Protein AF-A0A7C9RPQ9-F1 (afdb_monomer_lite)

Structure (mmCIF, N/CA/C/O backbone):
data_AF-A0A7C9RPQ9-F1
#
_entry.id   AF-A0A7C9RPQ9-F1
#
loop_
_atom_site.group_PDB
_atom_site.id
_atom_site.type_symbol
_atom_site.label_atom_id
_atom_site.label_alt_id
_atom_site.label_comp_id
_atom_site.label_asym_id
_atom_site.label_entity_id
_atom_site.label_seq_id
_atom_site.pdbx_PDB_ins_code
_atom_site.Cartn_x
_atom_site.Cartn_y
_atom_site.Cartn_z
_atom_site.occupancy
_atom_site.B_iso_or_equiv
_atom_site.auth_seq_id
_atom_site.auth_comp_id
_atom_site.auth_asym_id
_atom_site.auth_atom_id
_atom_site.pdbx_PDB_model_num
ATOM 1 N N . MET A 1 1 ? 5.789 -1.719 1.324 1.00 49.97 1 MET A N 1
ATOM 2 C CA . MET A 1 1 ? 5.779 -2.632 0.152 1.00 49.97 1 MET A CA 1
ATOM 3 C C . MET A 1 1 ? 6.421 -3.974 0.525 1.00 49.97 1 MET A C 1
ATOM 5 O O . MET A 1 1 ? 7.058 -4.599 -0.305 1.00 49.97 1 MET A O 1
ATOM 9 N N . GLU A 1 2 ? 6.284 -4.407 1.783 1.00 42.47 2 GLU A N 1
ATOM 10 C CA . GLU A 1 2 ? 7.001 -5.572 2.336 1.00 42.47 2 GLU A CA 1
ATOM 11 C C . GLU A 1 2 ? 6.144 -6.856 2.279 1.00 42.47 2 GLU A C 1
ATOM 13 O O . GLU A 1 2 ? 6.636 -7.937 2.561 1.00 42.47 2 GLU A O 1
ATOM 18 N N . ASN A 1 3 ? 4.876 -6.738 1.850 1.00 53.84 3 ASN A N 1
ATOM 19 C CA . ASN A 1 3 ? 3.878 -7.817 1.824 1.00 53.84 3 ASN A CA 1
ATOM 20 C C . ASN A 1 3 ? 3.285 -8.097 0.428 1.00 53.84 3 ASN A C 1
ATOM 22 O O . ASN A 1 3 ? 2.287 -8.807 0.319 1.00 53.84 3 ASN A O 1
ATOM 26 N N . LEU A 1 4 ? 3.845 -7.526 -0.646 1.00 64.25 4 LEU A N 1
ATOM 27 C CA . LEU A 1 4 ? 3.412 -7.895 -1.998 1.00 64.25 4 LEU A CA 1
ATOM 28 C C . LEU A 1 4 ? 4.007 -9.260 -2.367 1.00 64.25 4 LEU A C 1
ATOM 30 O O . LEU A 1 4 ? 5.181 -9.480 -2.077 1.00 64.25 4 LEU A O 1
ATOM 34 N N . PRO A 1 5 ? 3.259 -10.155 -3.040 1.00 70.12 5 PRO A N 1
ATOM 35 C CA . PRO A 1 5 ? 3.753 -11.465 -3.468 1.00 70.12 5 PRO A CA 1
ATOM 36 C C . PRO A 1 5 ? 4.656 -11.330 -4.709 1.00 70.12 5 PRO A C 1
ATOM 38 O O . PRO A 1 5 ? 4.368 -11.868 -5.778 1.00 70.12 5 PRO A O 1
ATOM 41 N N . LEU A 1 6 ? 5.723 -10.542 -4.584 1.00 79.31 6 LEU A N 1
ATOM 42 C CA . LEU A 1 6 ? 6.679 -10.203 -5.635 1.00 79.31 6 LEU A CA 1
ATOM 43 C C . LEU A 1 6 ? 8.102 -10.570 -5.189 1.00 79.31 6 LEU A C 1
ATOM 45 O O . LEU A 1 6 ? 8.999 -9.734 -5.177 1.00 79.31 6 LEU A O 1
ATOM 49 N N . ASP A 1 7 ? 8.316 -11.846 -4.865 1.00 85.56 7 ASP A N 1
ATOM 50 C CA . ASP A 1 7 ? 9.631 -12.380 -4.463 1.00 85.56 7 ASP A CA 1
ATOM 51 C C . ASP A 1 7 ? 10.669 -12.337 -5.608 1.00 85.56 7 ASP A C 1
ATOM 53 O O . ASP A 1 7 ? 11.877 -12.455 -5.393 1.00 85.56 7 ASP A O 1
ATOM 57 N N . CYS A 1 8 ? 10.201 -12.138 -6.845 1.00 85.81 8 CYS A N 1
ATOM 58 C CA . CYS A 1 8 ? 11.024 -12.031 -8.046 1.00 85.81 8 CYS A CA 1
ATOM 59 C C . CYS A 1 8 ? 11.688 -10.657 -8.234 1.00 85.81 8 CYS A C 1
ATOM 61 O O . CYS A 1 8 ? 12.448 -10.497 -9.192 1.00 85.81 8 CYS A O 1
ATOM 63 N N . ILE A 1 9 ? 11.438 -9.674 -7.358 1.00 89.94 9 ILE A N 1
ATOM 64 C CA . ILE A 1 9 ? 12.054 -8.342 -7.443 1.00 89.94 9 ILE A CA 1
ATOM 65 C C . ILE A 1 9 ? 12.609 -7.852 -6.107 1.00 89.94 9 ILE A C 1
ATOM 67 O O . ILE A 1 9 ? 12.152 -8.229 -5.033 1.00 89.94 9 ILE A O 1
ATOM 71 N N . SER A 1 10 ? 13.574 -6.940 -6.176 1.00 88.00 10 SER A N 1
ATOM 72 C CA . SER A 1 10 ? 14.037 -6.174 -5.018 1.00 88.00 10 SER A CA 1
ATOM 73 C C . SER A 1 10 ? 14.422 -4.753 -5.420 1.00 88.00 10 SER A C 1
ATOM 75 O O . SER A 1 10 ? 14.764 -4.488 -6.571 1.00 88.00 10 SER A O 1
ATOM 77 N N . THR A 1 11 ? 14.345 -3.809 -4.484 1.00 84.94 11 THR A N 1
ATOM 78 C CA . THR A 1 11 ? 14.701 -2.403 -4.726 1.00 84.94 11 THR A CA 1
ATOM 79 C C . THR A 1 11 ? 16.072 -2.081 -4.153 1.00 84.94 11 THR A C 1
ATOM 81 O O . THR A 1 11 ? 16.394 -2.504 -3.042 1.00 84.94 11 THR A O 1
ATOM 84 N N . GLY A 1 12 ? 16.859 -1.284 -4.874 1.00 77.88 12 GLY A N 1
ATOM 85 C CA . GLY A 1 12 ? 18.142 -0.803 -4.374 1.00 77.88 12 GLY A CA 1
ATOM 86 C C . GLY A 1 12 ? 18.007 0.164 -3.196 1.00 77.88 12 GLY A C 1
ATOM 87 O O . GLY A 1 12 ? 17.010 0.871 -3.041 1.00 77.88 12 GLY A O 1
ATOM 88 N N . TYR A 1 13 ? 19.049 0.216 -2.364 1.00 72.12 13 TYR A N 1
ATOM 89 C CA . TYR A 1 13 ? 19.138 1.107 -1.206 1.00 72.12 13 TYR A CA 1
ATOM 90 C C . TYR A 1 13 ? 20.303 2.093 -1.361 1.00 72.12 13 TYR A C 1
ATOM 92 O O . TYR A 1 13 ? 21.299 1.820 -2.029 1.00 72.12 13 TYR A O 1
ATOM 100 N N . ASN A 1 14 ? 20.226 3.238 -0.676 1.00 79.50 14 ASN A N 1
ATOM 101 C CA . ASN A 1 14 ? 21.273 4.266 -0.662 1.00 79.50 14 ASN A CA 1
ATOM 102 C C . ASN A 1 14 ? 21.668 4.752 -2.070 1.00 79.50 14 ASN A C 1
ATOM 104 O O . ASN A 1 14 ? 20.918 5.503 -2.688 1.00 79.50 14 ASN A O 1
ATOM 108 N N . ARG A 1 15 ? 22.855 4.364 -2.559 1.00 75.25 15 ARG A N 1
ATOM 109 C CA . ARG A 1 15 ? 23.385 4.788 -3.866 1.00 75.25 15 ARG A CA 1
ATOM 110 C C . ARG A 1 15 ? 22.622 4.181 -5.040 1.00 75.25 15 ARG A C 1
ATOM 112 O O . ARG A 1 15 ? 22.650 4.768 -6.114 1.00 75.25 15 ARG A O 1
ATOM 119 N N . ASP A 1 16 ? 21.908 3.089 -4.789 1.00 73.94 16 ASP A N 1
ATOM 120 C CA . ASP A 1 16 ? 21.140 2.349 -5.788 1.00 73.94 16 ASP A CA 1
ATOM 121 C C . ASP A 1 16 ? 19.634 2.639 -5.666 1.00 73.94 16 ASP A C 1
ATOM 123 O O . ASP A 1 16 ? 18.797 1.918 -6.203 1.00 73.94 16 ASP A O 1
ATOM 127 N N . ASN A 1 17 ? 19.256 3.689 -4.926 1.00 75.19 17 ASN A N 1
ATOM 128 C CA . ASN A 1 17 ? 17.856 4.066 -4.769 1.00 75.19 17 ASN A CA 1
ATOM 129 C C . ASN A 1 17 ? 17.237 4.436 -6.131 1.00 75.19 17 ASN A C 1
ATOM 131 O O . ASN A 1 17 ? 17.821 5.190 -6.909 1.00 75.19 17 ASN A O 1
ATOM 135 N N . GLY A 1 18 ? 16.043 3.910 -6.402 1.00 71.44 18 GLY A N 1
ATOM 136 C CA . GLY A 1 18 ? 15.343 4.065 -7.679 1.00 71.44 18 GLY A CA 1
ATOM 137 C C . GLY A 1 18 ? 15.684 3.000 -8.727 1.00 71.44 18 GLY A C 1
ATOM 138 O O . GLY A 1 18 ? 15.047 2.977 -9.781 1.00 71.44 18 GLY A O 1
ATOM 139 N N . ILE A 1 19 ? 16.630 2.105 -8.436 1.00 85.88 19 ILE A N 1
ATOM 140 C CA . ILE A 1 19 ? 16.937 0.933 -9.261 1.00 85.88 19 ILE A CA 1
ATOM 141 C C . ILE A 1 19 ? 16.094 -0.249 -8.783 1.00 85.88 19 ILE A C 1
ATOM 143 O O . ILE A 1 19 ? 15.936 -0.472 -7.576 1.00 85.88 19 ILE A O 1
ATOM 147 N N . LEU A 1 20 ? 15.563 -1.006 -9.740 1.00 89.94 20 LEU A N 1
ATOM 148 C CA . LEU A 1 20 ? 14.871 -2.261 -9.489 1.00 89.94 20 LEU A CA 1
ATOM 149 C C . LEU A 1 20 ? 15.727 -3.420 -10.000 1.00 89.94 20 LEU A C 1
ATOM 151 O O . LEU A 1 20 ? 16.259 -3.377 -11.109 1.00 89.94 20 LEU A O 1
ATOM 155 N N . PHE A 1 21 ? 15.840 -4.449 -9.173 1.00 93.31 21 PHE A N 1
ATOM 156 C CA . PHE A 1 21 ? 16.465 -5.718 -9.501 1.00 93.31 21 PHE A CA 1
ATOM 157 C C . PHE A 1 21 ? 15.367 -6.738 -9.779 1.00 93.31 21 PHE A C 1
ATOM 159 O O . PHE A 1 21 ? 14.474 -6.909 -8.947 1.00 93.31 21 PHE A O 1
ATOM 166 N N . ILE A 1 22 ? 15.423 -7.397 -10.933 1.00 93.69 22 ILE A N 1
ATOM 167 C CA . ILE A 1 22 ? 14.461 -8.418 -11.351 1.00 93.69 22 ILE A CA 1
ATOM 168 C C . ILE A 1 22 ? 15.203 -9.750 -11.456 1.00 93.69 22 ILE A C 1
ATOM 170 O O . ILE A 1 22 ? 16.027 -9.940 -12.349 1.00 93.69 22 ILE A O 1
ATOM 174 N N . ASN A 1 23 ? 14.902 -10.665 -10.538 1.00 93.44 23 ASN A N 1
ATOM 175 C CA . ASN A 1 23 ? 15.513 -11.993 -10.462 1.00 93.44 23 ASN A CA 1
ATOM 176 C C . ASN A 1 23 ? 14.850 -12.985 -11.432 1.00 93.44 23 ASN A C 1
ATOM 178 O O . ASN A 1 23 ? 15.488 -13.932 -11.881 1.00 93.44 23 ASN A O 1
ATOM 182 N N . ASP A 1 24 ? 13.568 -12.776 -11.751 1.00 92.50 24 ASP A N 1
ATOM 183 C CA . ASP A 1 24 ? 12.821 -13.585 -12.718 1.00 92.50 24 ASP A CA 1
ATOM 184 C C . ASP A 1 24 ? 11.877 -12.699 -13.547 1.00 92.50 24 ASP A C 1
ATOM 186 O O . ASP A 1 24 ? 10.788 -12.307 -13.115 1.00 92.50 24 ASP A O 1
ATOM 190 N N . VAL A 1 25 ? 12.315 -12.367 -14.766 1.00 91.94 25 VAL A N 1
ATOM 191 C CA . VAL A 1 25 ? 11.549 -11.543 -15.717 1.00 91.94 25 VAL A CA 1
ATOM 192 C C . VAL A 1 25 ? 10.271 -12.257 -16.161 1.00 91.94 25 VAL A C 1
ATOM 194 O O . VAL A 1 25 ? 9.232 -11.617 -16.318 1.00 91.94 25 VAL A O 1
ATOM 197 N N . ALA A 1 26 ? 10.319 -13.578 -16.353 1.00 91.62 26 ALA A N 1
ATOM 198 C CA . ALA A 1 26 ? 9.172 -14.342 -16.833 1.00 91.62 26 ALA A CA 1
ATOM 199 C C . ALA A 1 26 ? 8.073 -14.411 -15.767 1.00 91.62 26 ALA A C 1
ATOM 201 O O . ALA A 1 26 ? 6.888 -14.249 -16.081 1.00 91.62 26 ALA A O 1
ATOM 202 N N . GLU A 1 27 ? 8.456 -14.611 -14.507 1.00 91.69 27 GLU A N 1
ATOM 203 C CA . GLU A 1 27 ? 7.533 -14.556 -13.383 1.00 91.69 27 GLU A CA 1
ATOM 204 C C . GLU A 1 27 ? 6.936 -13.160 -13.215 1.00 91.69 27 GLU A C 1
ATOM 206 O O . GLU A 1 27 ? 5.708 -13.042 -13.154 1.00 91.69 27 GLU A O 1
ATOM 211 N N . LEU A 1 28 ? 7.763 -12.109 -13.209 1.00 90.31 28 LEU A N 1
ATOM 212 C CA . LEU A 1 28 ? 7.285 -10.735 -13.052 1.00 90.31 28 LEU A CA 1
ATOM 213 C C . LEU A 1 28 ? 6.286 -10.358 -14.155 1.00 90.31 28 LEU A C 1
ATOM 215 O O . LEU A 1 28 ? 5.204 -9.841 -13.866 1.00 90.31 28 LEU A O 1
ATOM 219 N N . SER A 1 29 ? 6.602 -10.684 -15.410 1.00 88.75 29 SER A N 1
ATOM 220 C CA . SER A 1 29 ? 5.700 -10.506 -16.551 1.00 88.75 29 SER A CA 1
ATOM 221 C C . SER A 1 29 ? 4.389 -11.261 -16.387 1.00 88.75 29 SER A C 1
ATOM 223 O O . SER A 1 29 ? 3.324 -10.702 -16.646 1.00 88.75 29 SER A O 1
ATOM 225 N N . ARG A 1 30 ? 4.433 -12.517 -15.930 1.00 89.94 30 ARG A N 1
ATOM 226 C CA . ARG A 1 30 ? 3.232 -13.332 -15.703 1.00 89.94 30 ARG A CA 1
ATOM 227 C C . ARG A 1 30 ? 2.350 -12.746 -14.602 1.00 89.94 30 ARG A C 1
ATOM 229 O O . ARG A 1 30 ? 1.132 -12.731 -14.755 1.00 89.94 30 ARG A O 1
ATOM 236 N N . VAL A 1 31 ? 2.952 -12.308 -13.498 1.00 89.25 31 VAL A N 1
ATOM 237 C CA . VAL A 1 31 ? 2.237 -11.786 -12.325 1.00 89.25 31 VAL A CA 1
ATOM 238 C C . VAL A 1 31 ? 1.624 -10.417 -12.619 1.00 89.25 31 VAL A C 1
ATOM 240 O O . VAL A 1 31 ? 0.459 -10.190 -12.304 1.00 89.25 31 VAL A O 1
ATOM 243 N N . LEU A 1 32 ? 2.375 -9.520 -13.261 1.00 87.25 32 LEU A N 1
ATOM 244 C CA . LEU A 1 32 ? 1.924 -8.153 -13.544 1.00 87.25 32 LEU A CA 1
ATOM 245 C C . LEU A 1 32 ? 1.203 -8.006 -14.892 1.00 87.25 32 LEU A C 1
ATOM 247 O O . LEU A 1 32 ? 0.609 -6.960 -15.169 1.00 87.25 32 LEU A O 1
ATOM 251 N N . GLY A 1 33 ? 1.232 -9.037 -15.738 1.00 85.69 33 GLY A N 1
ATOM 252 C CA . GLY A 1 33 ? 0.697 -8.988 -17.098 1.00 85.69 33 GLY A CA 1
ATOM 253 C C . GLY A 1 33 ? 1.420 -7.965 -17.978 1.00 85.69 33 GLY A C 1
ATOM 254 O O . GLY A 1 33 ? 0.759 -7.271 -18.747 1.00 85.69 33 GLY A O 1
ATOM 255 N N . LEU A 1 34 ? 2.738 -7.833 -17.804 1.00 84.62 34 LEU A N 1
ATOM 256 C CA . LEU A 1 34 ? 3.616 -6.954 -18.587 1.00 84.62 34 LEU A CA 1
ATOM 257 C C . LEU A 1 34 ? 4.363 -7.757 -19.650 1.00 84.62 34 LEU A C 1
ATOM 259 O O . LEU A 1 34 ? 4.686 -8.929 -19.428 1.00 84.62 34 LEU A O 1
ATOM 263 N N . ASP A 1 35 ? 4.688 -7.131 -20.778 1.00 82.69 35 ASP A N 1
ATOM 264 C CA . ASP A 1 35 ? 5.525 -7.776 -21.789 1.00 82.69 35 ASP A CA 1
ATOM 265 C C . ASP A 1 35 ? 6.971 -7.907 -21.251 1.00 82.69 35 ASP A C 1
ATOM 267 O O . ASP A 1 35 ? 7.538 -6.917 -20.783 1.00 82.69 35 ASP A O 1
ATOM 271 N N . PRO A 1 36 ? 7.607 -9.095 -21.301 1.00 87.00 36 PRO A N 1
ATOM 272 C CA . PRO A 1 36 ? 9.006 -9.268 -20.886 1.00 87.00 36 PRO A CA 1
ATOM 273 C C . PRO A 1 36 ? 9.986 -8.293 -21.554 1.00 87.00 36 PRO A C 1
ATOM 275 O O . PRO A 1 36 ? 11.017 -7.931 -20.980 1.00 87.00 36 PRO A O 1
ATOM 278 N N . THR A 1 37 ? 9.674 -7.846 -22.771 1.00 85.62 37 THR A N 1
ATOM 279 C CA . THR A 1 37 ? 10.482 -6.859 -23.490 1.00 85.62 37 THR A CA 1
ATOM 280 C C . THR A 1 37 ? 10.332 -5.453 -22.911 1.00 85.62 37 THR A C 1
ATOM 282 O O . THR A 1 37 ? 11.307 -4.708 -22.897 1.00 85.62 37 THR A O 1
ATOM 285 N N . GLU A 1 38 ? 9.182 -5.084 -22.339 1.00 77.62 38 GLU A N 1
ATOM 286 C CA . GLU A 1 38 ? 9.004 -3.797 -21.643 1.00 77.62 38 GLU A CA 1
ATOM 287 C C . GLU A 1 38 ? 9.876 -3.704 -20.383 1.00 77.62 38 GLU A C 1
ATOM 289 O O . GLU A 1 38 ? 10.284 -2.615 -19.986 1.00 77.62 38 GLU A O 1
ATOM 294 N N . LEU A 1 39 ? 10.208 -4.849 -19.782 1.00 85.50 39 LEU A N 1
ATOM 295 C CA . LEU A 1 39 ? 11.062 -4.924 -18.598 1.00 85.50 39 LEU A CA 1
ATOM 296 C C . LEU A 1 39 ? 12.555 -4.807 -18.934 1.00 85.50 39 LEU A C 1
ATOM 298 O O . LEU A 1 39 ? 13.331 -4.366 -18.093 1.00 85.50 39 LEU A O 1
ATOM 302 N N . THR A 1 40 ? 12.965 -5.183 -20.150 1.00 89.75 40 THR A N 1
ATOM 303 C CA . THR A 1 40 ? 14.388 -5.359 -20.510 1.00 89.75 40 THR A CA 1
ATOM 304 C C . THR A 1 40 ? 14.866 -4.513 -21.695 1.00 89.75 40 THR A C 1
ATOM 306 O O . THR A 1 40 ? 16.063 -4.457 -21.959 1.00 89.75 40 THR A O 1
ATOM 309 N N . SER A 1 41 ? 13.971 -3.830 -22.417 1.00 82.75 41 SER A N 1
ATOM 310 C CA . SER A 1 41 ? 14.316 -3.082 -23.641 1.00 82.75 41 SER A CA 1
ATOM 311 C C . SER A 1 41 ? 14.928 -1.701 -23.410 1.00 82.75 41 SER A C 1
ATOM 313 O O . SER A 1 41 ? 15.372 -1.072 -24.375 1.00 82.75 41 SER A O 1
ATOM 315 N N . ASP A 1 42 ? 14.962 -1.211 -22.168 1.00 84.44 42 ASP A N 1
ATOM 316 C CA . ASP A 1 42 ? 15.600 0.070 -21.884 1.00 84.44 42 ASP A CA 1
ATOM 317 C C . ASP A 1 42 ? 17.113 -0.020 -22.175 1.00 84.44 42 ASP A C 1
ATOM 319 O O . ASP A 1 42 ? 17.772 -0.936 -21.686 1.00 84.44 42 ASP A O 1
ATOM 323 N N . PRO A 1 43 ? 17.708 0.924 -22.930 1.00 86.12 43 PRO A N 1
ATOM 324 C CA . PRO A 1 43 ? 19.139 0.902 -23.249 1.00 86.12 43 PRO A CA 1
ATOM 325 C C . PRO A 1 43 ? 20.077 0.941 -22.036 1.00 86.12 43 PRO A C 1
ATOM 327 O O . PRO A 1 43 ? 21.268 0.663 -22.173 1.00 86.12 43 PRO A O 1
ATOM 330 N N . THR A 1 44 ? 19.569 1.366 -20.880 1.00 87.25 44 THR A N 1
ATOM 331 C CA . THR A 1 44 ? 20.294 1.429 -19.608 1.00 87.25 44 THR A CA 1
ATOM 332 C C . THR A 1 44 ? 19.991 0.246 -18.692 1.00 87.25 44 THR A C 1
ATOM 334 O O . THR A 1 44 ? 20.613 0.140 -17.636 1.00 87.25 44 THR A O 1
ATOM 337 N N . ALA A 1 45 ? 19.085 -0.650 -19.096 1.00 90.06 45 ALA A N 1
ATOM 338 C CA . ALA A 1 45 ? 18.899 -1.934 -18.442 1.00 90.06 45 ALA A CA 1
ATOM 339 C C . ALA A 1 45 ? 20.017 -2.903 -18.845 1.00 90.06 45 ALA A C 1
ATOM 341 O O . ALA A 1 45 ? 20.455 -2.937 -19.997 1.00 90.06 45 ALA A O 1
ATOM 342 N N . PHE A 1 46 ? 20.483 -3.698 -17.889 1.00 93.19 46 PHE A N 1
ATOM 343 C CA . PHE A 1 46 ? 21.499 -4.716 -18.133 1.00 93.19 46 PHE A CA 1
ATOM 344 C C . PHE A 1 46 ? 21.318 -5.911 -17.201 1.00 93.19 46 PHE A C 1
ATOM 346 O O . PHE A 1 46 ? 20.746 -5.797 -16.119 1.00 93.19 46 PHE A O 1
ATOM 353 N N . GLU A 1 47 ? 21.824 -7.059 -17.634 1.00 95.19 47 GLU A N 1
ATOM 354 C CA . GLU A 1 47 ? 21.855 -8.289 -16.84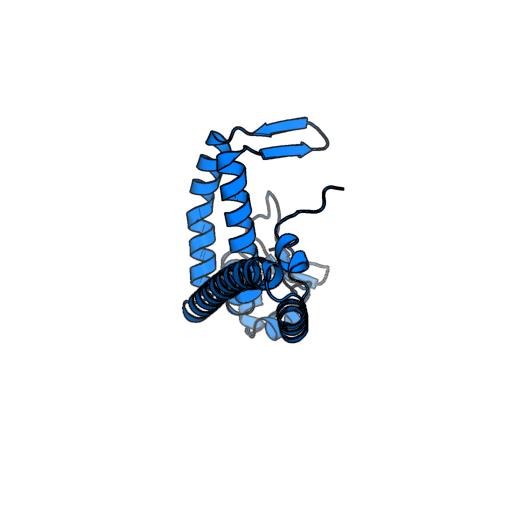9 1.00 95.19 47 GLU A CA 1
ATOM 355 C C . GLU A 1 47 ? 23.195 -8.387 -16.106 1.00 95.19 47 GLU A C 1
ATOM 357 O O . GLU A 1 47 ? 24.258 -8.161 -16.692 1.00 95.19 47 GLU A O 1
ATOM 362 N N . ASN A 1 48 ? 23.143 -8.692 -14.811 1.00 92.50 48 ASN A N 1
ATOM 363 C CA . ASN A 1 48 ? 24.316 -9.016 -14.004 1.00 92.50 48 ASN A CA 1
ATOM 364 C C . ASN A 1 48 ? 24.805 -10.446 -14.280 1.00 92.50 48 ASN A C 1
ATOM 366 O O . ASN A 1 48 ? 24.075 -11.288 -14.795 1.00 92.50 48 ASN A O 1
ATOM 370 N N . ASP A 1 49 ? 26.030 -10.754 -13.844 1.00 90.38 49 ASP A N 1
ATOM 371 C CA . ASP A 1 49 ? 26.638 -12.089 -13.988 1.00 90.38 49 ASP A CA 1
ATOM 372 C C . ASP A 1 49 ? 25.829 -13.223 -13.319 1.00 90.38 49 ASP A C 1
ATOM 374 O O . ASP A 1 49 ? 26.012 -14.395 -13.646 1.00 90.38 49 ASP A O 1
ATOM 378 N N . ASP A 1 50 ? 24.955 -12.889 -12.365 1.00 90.06 50 ASP A N 1
ATOM 379 C CA . ASP A 1 50 ? 24.075 -13.822 -11.656 1.00 90.06 50 ASP A CA 1
ATOM 380 C C . ASP A 1 50 ? 22.699 -14.015 -12.324 1.00 90.06 50 ASP A C 1
ATOM 382 O O . ASP A 1 50 ? 21.879 -14.778 -11.814 1.00 90.06 50 ASP A O 1
ATOM 386 N N . GLY A 1 51 ? 22.456 -13.362 -13.465 1.00 88.38 51 GLY A N 1
ATOM 387 C CA . GLY A 1 51 ? 21.186 -13.398 -14.194 1.00 88.38 51 GLY A CA 1
ATOM 388 C C . GLY A 1 51 ? 20.149 -12.374 -13.719 1.00 88.38 51 GLY A C 1
ATOM 389 O O . GLY A 1 51 ? 19.041 -12.330 -14.254 1.00 88.38 51 GLY A O 1
ATOM 390 N N . THR A 1 52 ? 20.481 -11.536 -12.730 1.00 93.38 52 THR A N 1
ATOM 391 C CA . THR A 1 52 ? 19.581 -10.487 -12.234 1.00 93.38 52 THR A CA 1
ATOM 392 C C . THR A 1 52 ? 19.568 -9.299 -13.186 1.00 93.38 52 THR A C 1
ATOM 394 O O . THR A 1 52 ? 20.613 -8.720 -13.491 1.00 93.38 52 THR A O 1
ATOM 397 N N . TRP A 1 53 ? 18.383 -8.866 -13.602 1.00 94.50 53 TRP A N 1
ATOM 398 C CA . TRP A 1 53 ? 18.227 -7.651 -14.394 1.00 94.50 53 TRP A CA 1
ATOM 399 C C . TRP A 1 53 ? 18.242 -6.411 -13.514 1.00 94.50 53 TRP A C 1
ATOM 401 O O . TRP A 1 53 ? 17.457 -6.293 -12.575 1.00 94.50 53 TRP A O 1
ATOM 411 N N . VAL A 1 54 ? 19.107 -5.463 -13.852 1.00 93.19 54 VAL A N 1
ATOM 412 C CA . VAL A 1 54 ? 19.172 -4.131 -13.256 1.00 93.19 54 VAL A CA 1
ATOM 413 C C . VAL A 1 54 ? 18.462 -3.173 -14.199 1.00 93.19 54 VAL A C 1
ATOM 415 O O . VAL A 1 54 ? 18.916 -2.969 -15.326 1.00 93.19 54 VAL A O 1
ATOM 418 N N . VAL A 1 55 ? 17.344 -2.591 -13.759 1.00 89.56 55 VAL A N 1
ATOM 419 C CA . VAL A 1 55 ? 16.523 -1.714 -14.606 1.00 89.56 55 VAL A CA 1
ATOM 420 C C . VAL A 1 55 ? 16.450 -0.288 -14.050 1.00 89.56 55 VAL A C 1
ATOM 422 O O . VAL A 1 55 ? 16.463 -0.084 -12.829 1.00 89.56 55 VAL A O 1
ATOM 425 N N . PRO A 1 56 ? 16.389 0.729 -14.929 1.00 86.06 56 PRO A N 1
ATOM 426 C CA . PRO A 1 56 ? 16.357 2.125 -14.514 1.00 86.06 56 PRO A CA 1
ATOM 427 C C . PRO A 1 56 ? 15.011 2.513 -13.900 1.00 86.06 56 PRO A C 1
ATOM 429 O O . PRO A 1 56 ? 13.991 1.846 -14.073 1.00 86.06 56 PRO A O 1
ATOM 432 N N . PHE A 1 57 ? 14.990 3.686 -13.265 1.00 84.44 57 PHE A N 1
ATOM 433 C CA . PHE A 1 57 ? 13.805 4.227 -12.600 1.00 84.44 57 PHE A CA 1
ATOM 434 C C . PHE A 1 57 ? 12.558 4.311 -13.495 1.00 84.44 57 PHE A C 1
ATOM 436 O O . PHE A 1 57 ? 11.447 4.143 -13.002 1.00 84.44 57 PHE A O 1
ATOM 443 N N . ALA A 1 58 ? 12.717 4.552 -14.801 1.00 81.94 58 ALA A N 1
ATOM 444 C CA . ALA A 1 58 ? 11.589 4.578 -15.732 1.00 81.94 58 ALA A CA 1
ATOM 445 C C . ALA A 1 58 ? 10.852 3.227 -15.762 1.00 81.94 58 ALA A C 1
ATOM 447 O O . ALA A 1 58 ? 9.633 3.188 -15.592 1.00 81.94 58 ALA A O 1
ATOM 448 N N . THR A 1 59 ? 11.596 2.126 -15.880 1.00 84.44 59 THR A N 1
ATOM 449 C CA . THR A 1 59 ? 11.057 0.763 -15.809 1.00 84.44 59 THR A CA 1
ATOM 450 C C . THR A 1 59 ? 10.529 0.454 -14.410 1.00 84.44 59 THR A C 1
ATOM 452 O O . THR A 1 59 ? 9.420 -0.061 -14.276 1.00 84.44 59 THR A O 1
ATOM 455 N N . THR A 1 60 ? 11.257 0.847 -13.358 1.00 88.06 60 THR A N 1
ATOM 456 C CA . THR A 1 60 ? 10.802 0.715 -11.963 1.00 88.06 60 THR A CA 1
ATOM 457 C C . THR A 1 60 ? 9.433 1.359 -11.747 1.00 88.06 60 THR A C 1
ATOM 459 O O . THR A 1 60 ? 8.574 0.774 -11.094 1.00 88.06 60 THR A O 1
ATOM 462 N N . LEU A 1 61 ? 9.204 2.550 -12.306 1.00 85.75 61 LEU A N 1
ATOM 463 C CA . LEU A 1 61 ? 7.946 3.277 -12.164 1.00 85.75 61 LEU A CA 1
ATOM 464 C C . LEU A 1 61 ? 6.787 2.550 -12.851 1.00 85.75 61 LEU A C 1
ATOM 466 O O . LEU A 1 61 ? 5.713 2.446 -12.263 1.00 85.75 61 LEU A O 1
ATOM 470 N N . VAL A 1 62 ? 7.007 2.019 -14.057 1.00 84.94 62 VAL A N 1
ATOM 471 C CA . VAL A 1 62 ? 6.006 1.209 -14.773 1.00 84.94 62 VAL A CA 1
ATOM 472 C C . VAL A 1 62 ? 5.641 -0.028 -13.955 1.00 84.94 62 VAL A C 1
ATOM 474 O O . VAL A 1 62 ? 4.459 -0.297 -13.734 1.00 84.94 62 VAL A O 1
ATOM 477 N N . VAL A 1 63 ? 6.648 -0.740 -13.441 1.00 87.81 63 VAL A N 1
ATOM 478 C CA . VAL A 1 63 ? 6.451 -1.915 -12.582 1.00 87.81 63 VAL A CA 1
ATOM 479 C C . VAL A 1 63 ? 5.690 -1.540 -11.310 1.00 87.81 63 VAL A C 1
ATOM 481 O O . VAL A 1 63 ? 4.722 -2.213 -10.969 1.00 87.81 63 VAL A O 1
ATOM 484 N N . ALA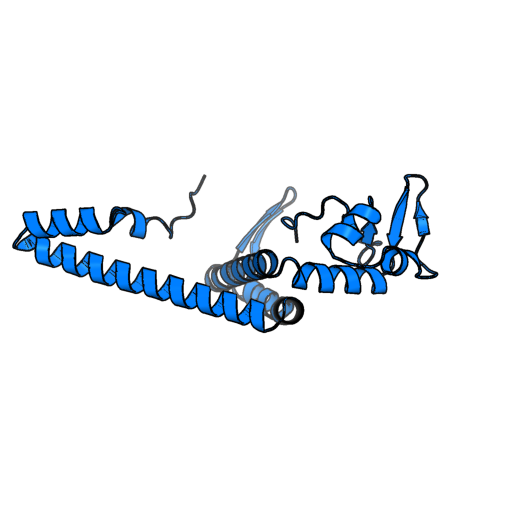 A 1 64 ? 6.060 -0.448 -10.637 1.00 89.69 64 ALA A N 1
ATOM 485 C CA . ALA A 1 64 ? 5.414 0.002 -9.404 1.00 89.69 64 ALA A CA 1
ATOM 486 C C . ALA A 1 64 ? 3.948 0.409 -9.620 1.00 89.69 64 ALA A C 1
ATOM 488 O O . ALA A 1 64 ? 3.081 0.007 -8.846 1.00 89.69 64 ALA A O 1
ATOM 489 N N . GLN A 1 65 ? 3.652 1.160 -10.684 1.00 88.62 65 GLN A N 1
ATOM 490 C CA . GLN A 1 65 ? 2.282 1.528 -11.056 1.00 88.62 65 GLN A CA 1
ATOM 491 C C . GLN A 1 65 ? 1.445 0.292 -11.364 1.00 88.62 65 GLN A C 1
ATOM 493 O O . GLN A 1 65 ? 0.310 0.165 -10.900 1.00 88.62 65 GLN A O 1
ATOM 498 N N . ARG A 1 66 ? 2.015 -0.648 -12.125 1.00 88.62 66 ARG A N 1
ATOM 499 C CA . ARG A 1 66 ? 1.317 -1.878 -12.476 1.00 88.62 66 ARG A CA 1
ATOM 500 C C . ARG A 1 66 ? 1.074 -2.756 -11.256 1.00 88.62 66 ARG A C 1
ATOM 502 O O . ARG A 1 66 ? -0.037 -3.246 -11.097 1.00 88.62 66 ARG A O 1
ATOM 509 N N . ALA A 1 67 ? 2.068 -2.907 -10.386 1.00 90.62 67 ALA A N 1
ATOM 510 C CA . ALA A 1 67 ? 1.938 -3.635 -9.131 1.00 90.62 67 ALA A CA 1
ATOM 511 C C . ALA A 1 67 ? 0.873 -3.004 -8.226 1.00 90.62 67 ALA A C 1
ATOM 513 O O . ALA A 1 67 ? 0.022 -3.725 -7.717 1.00 90.62 67 ALA A O 1
ATOM 514 N N . ALA A 1 68 ? 0.853 -1.674 -8.093 1.00 90.94 68 ALA A N 1
ATOM 515 C CA . ALA A 1 68 ? -0.175 -0.969 -7.328 1.00 90.94 68 ALA A CA 1
ATOM 516 C C . ALA A 1 68 ? -1.587 -1.207 -7.886 1.00 90.94 68 ALA A C 1
ATOM 518 O O . ALA A 1 68 ? -2.526 -1.383 -7.121 1.00 90.94 68 ALA A O 1
ATOM 519 N N . SER A 1 69 ? -1.743 -1.262 -9.209 1.00 87.94 69 SER A N 1
ATOM 520 C CA . SER A 1 69 ? -3.031 -1.567 -9.839 1.00 87.94 69 SER A CA 1
ATOM 521 C C . SER A 1 69 ? -3.446 -3.038 -9.690 1.00 87.94 69 SER A C 1
ATOM 523 O O . SER A 1 69 ? -4.620 -3.314 -9.452 1.00 87.94 69 SER A O 1
ATOM 525 N N . VAL A 1 70 ? -2.512 -3.983 -9.840 1.00 89.00 70 VAL A N 1
ATOM 526 C CA . VAL A 1 70 ? -2.787 -5.431 -9.764 1.00 89.00 70 VAL A CA 1
ATOM 527 C C . VAL A 1 70 ? -3.081 -5.873 -8.330 1.00 89.00 70 VAL A C 1
ATOM 529 O O . VAL A 1 70 ? -3.988 -6.674 -8.120 1.00 89.00 70 VAL A O 1
ATOM 532 N N . PHE A 1 71 ? -2.357 -5.321 -7.357 1.00 89.62 71 PHE A N 1
ATOM 533 C CA . PHE A 1 71 ? -2.470 -5.630 -5.928 1.00 89.62 71 PHE A CA 1
ATOM 534 C C . PHE A 1 71 ? -3.123 -4.483 -5.151 1.00 89.62 71 PHE A C 1
ATOM 536 O O . PHE A 1 71 ? -2.678 -4.100 -4.068 1.00 89.62 71 PHE A O 1
ATOM 543 N N . ALA A 1 72 ? -4.144 -3.865 -5.750 1.00 88.88 72 ALA A N 1
ATOM 544 C CA . ALA A 1 72 ? -4.759 -2.660 -5.209 1.00 88.88 72 ALA A CA 1
ATOM 545 C C . ALA A 1 72 ? -5.297 -2.862 -3.784 1.00 88.88 72 ALA A C 1
ATOM 547 O O . ALA A 1 72 ? -5.114 -1.993 -2.938 1.00 88.88 72 ALA A O 1
ATOM 548 N N . ASP A 1 73 ? -5.913 -4.008 -3.491 1.00 85.19 73 ASP A N 1
ATOM 549 C CA . ASP A 1 73 ? -6.507 -4.271 -2.178 1.00 85.19 73 ASP A CA 1
ATOM 550 C C . ASP A 1 73 ? -5.426 -4.371 -1.081 1.00 85.19 73 ASP A C 1
ATOM 552 O O . ASP A 1 73 ? -5.561 -3.765 -0.012 1.00 85.19 73 ASP A O 1
ATOM 556 N N . GLU A 1 74 ? -4.321 -5.069 -1.352 1.00 88.62 74 GLU A N 1
ATOM 557 C CA . GLU A 1 74 ? -3.181 -5.195 -0.439 1.00 88.62 74 GLU A CA 1
ATOM 558 C C . GLU A 1 74 ? -2.479 -3.849 -0.236 1.00 88.62 74 GLU A C 1
ATOM 560 O O . GLU A 1 74 ? -2.204 -3.443 0.896 1.00 88.62 74 GLU A O 1
ATOM 565 N N . VAL A 1 75 ? -2.229 -3.121 -1.328 1.00 91.00 75 VAL A N 1
ATOM 566 C CA . VAL A 1 75 ? -1.560 -1.816 -1.283 1.00 91.00 75 VAL A CA 1
ATOM 567 C C . VAL A 1 75 ? -2.399 -0.790 -0.533 1.00 91.00 75 VAL A C 1
ATOM 569 O O . VAL A 1 75 ? -1.871 -0.053 0.301 1.00 91.00 75 VAL A O 1
ATOM 572 N N . LEU A 1 76 ? -3.704 -0.727 -0.793 1.00 89.06 76 LEU A N 1
ATOM 573 C CA . LEU A 1 76 ? -4.575 0.229 -0.121 1.00 89.06 76 LEU A CA 1
ATOM 574 C C . LEU A 1 76 ? -4.773 -0.111 1.364 1.00 89.06 76 LEU A C 1
ATOM 576 O O . LEU A 1 76 ? -4.913 0.806 2.176 1.00 89.06 76 LEU A O 1
ATOM 580 N N . THR A 1 77 ? -4.739 -1.396 1.731 1.00 89.38 77 THR A N 1
ATOM 581 C CA . THR A 1 77 ? -4.750 -1.827 3.139 1.00 89.38 77 THR A CA 1
ATOM 582 C C . THR A 1 77 ? -3.504 -1.326 3.870 1.00 89.38 77 THR A C 1
ATOM 584 O O . THR A 1 77 ? -3.629 -0.677 4.906 1.00 89.38 77 THR A O 1
ATOM 587 N N . GLU A 1 78 ? -2.316 -1.522 3.294 1.00 90.81 78 GLU A N 1
ATOM 588 C CA . GLU A 1 78 ? -1.051 -1.005 3.841 1.00 90.81 78 GLU A CA 1
ATOM 589 C C . GLU A 1 78 ? -1.079 0.530 3.988 1.00 90.81 78 GLU A C 1
ATOM 591 O O . GLU A 1 78 ? -0.613 1.084 4.985 1.00 90.81 78 GLU A O 1
ATOM 596 N N . VAL A 1 79 ? -1.661 1.239 3.012 1.00 92.69 79 VAL A N 1
ATOM 597 C CA . VAL A 1 79 ? -1.826 2.700 3.078 1.00 92.69 79 VAL A CA 1
ATOM 598 C C . VAL A 1 79 ? -2.734 3.109 4.244 1.00 92.69 79 VAL A C 1
ATOM 600 O O . VAL A 1 79 ? -2.382 4.032 4.980 1.00 92.69 79 VAL A O 1
ATOM 603 N N . GLU A 1 80 ? -3.871 2.438 4.451 1.00 91.50 80 GLU A N 1
ATOM 604 C CA . GLU A 1 80 ? -4.778 2.726 5.575 1.00 91.50 80 GLU A CA 1
ATOM 605 C C . GLU A 1 80 ? -4.124 2.428 6.933 1.00 91.50 80 GLU A C 1
ATOM 607 O O . GLU A 1 80 ? -4.304 3.182 7.896 1.00 91.50 80 GLU A O 1
ATOM 612 N N . GLU A 1 81 ? -3.336 1.356 7.027 1.00 92.00 81 GLU A N 1
ATOM 613 C CA . GLU A 1 81 ? -2.574 1.024 8.233 1.00 92.00 81 GLU A CA 1
ATOM 614 C C . GLU A 1 81 ? -1.524 2.096 8.541 1.00 92.00 81 GLU A C 1
ATOM 616 O O . GLU A 1 81 ? -1.453 2.586 9.676 1.00 92.00 81 GLU A O 1
ATOM 621 N N . ALA A 1 82 ? -0.775 2.538 7.528 1.00 91.69 82 ALA A N 1
ATOM 622 C CA . ALA A 1 82 ? 0.197 3.619 7.657 1.00 91.69 82 ALA A CA 1
ATOM 623 C C . ALA A 1 82 ? -0.463 4.940 8.089 1.00 91.69 82 ALA A C 1
ATOM 625 O O . ALA A 1 82 ? 0.045 5.623 8.979 1.00 91.69 82 ALA A O 1
ATOM 626 N N . GLU A 1 83 ? -1.618 5.292 7.519 1.00 93.81 83 GLU A N 1
ATOM 627 C CA . GLU A 1 83 ? -2.379 6.492 7.898 1.00 93.81 83 GLU A CA 1
ATOM 628 C C . GLU A 1 83 ? -2.968 6.391 9.303 1.00 93.81 83 GLU A C 1
ATOM 630 O O . GLU A 1 83 ? -2.992 7.362 10.063 1.00 93.81 83 GLU A O 1
ATOM 635 N N . THR A 1 84 ? -3.438 5.211 9.689 1.00 93.38 84 THR A N 1
ATOM 636 C CA . THR A 1 84 ? -3.933 4.963 11.043 1.00 93.38 84 THR A CA 1
ATOM 637 C C . THR A 1 84 ? -2.819 5.100 12.069 1.00 93.38 84 THR A C 1
ATOM 639 O O . THR A 1 84 ? -3.021 5.764 13.089 1.00 93.38 84 THR A O 1
ATOM 642 N N . LYS A 1 85 ? -1.638 4.548 11.784 1.00 92.88 85 LYS A N 1
ATOM 643 C CA . LYS A 1 85 ? -0.451 4.721 12.621 1.00 92.88 85 LYS A CA 1
ATOM 644 C C . LYS A 1 85 ? -0.045 6.192 12.710 1.00 92.88 85 LYS A C 1
ATOM 646 O O . LYS A 1 85 ? 0.088 6.704 13.817 1.00 92.88 85 LYS A O 1
ATOM 651 N N . ALA A 1 86 ? 0.041 6.894 11.581 1.00 93.00 86 ALA A N 1
ATOM 652 C CA . ALA A 1 86 ? 0.392 8.314 11.556 1.00 93.00 86 ALA A CA 1
ATOM 653 C C . ALA A 1 86 ? -0.590 9.173 12.375 1.00 93.00 86 ALA A C 1
ATOM 655 O O . ALA A 1 86 ? -0.165 10.031 13.147 1.00 93.00 86 ALA A O 1
ATOM 656 N N . ARG A 1 87 ? -1.902 8.893 12.300 1.00 94.69 87 ARG A N 1
ATOM 657 C CA . ARG A 1 87 ? -2.920 9.555 13.141 1.00 94.69 87 ARG A CA 1
ATOM 658 C C . ARG A 1 87 ? -2.709 9.307 14.634 1.00 94.69 87 ARG A C 1
ATOM 660 O O . ARG A 1 87 ? -2.946 10.209 15.431 1.00 94.69 87 ARG A O 1
ATOM 667 N N . GLN A 1 88 ? -2.307 8.100 15.027 1.00 94.44 88 GLN A N 1
ATOM 668 C CA . GLN A 1 88 ? -2.018 7.790 16.431 1.00 94.44 88 GLN A CA 1
ATOM 669 C C . GLN A 1 88 ? -0.751 8.507 16.910 1.00 94.44 88 GLN A C 1
ATOM 671 O O . GLN A 1 88 ? -0.763 9.125 17.976 1.00 94.44 88 GLN A O 1
ATOM 676 N N . GLU A 1 89 ? 0.313 8.480 16.109 1.00 94.75 89 GLU A N 1
ATOM 677 C CA . GLU A 1 89 ? 1.588 9.138 16.413 1.00 94.75 89 GLU A CA 1
ATOM 678 C C . GLU A 1 89 ? 1.450 10.668 16.459 1.00 94.75 89 GLU A C 1
ATOM 680 O O . GLU A 1 89 ? 2.052 11.319 17.305 1.00 94.75 89 GLU A O 1
ATOM 685 N N . ALA A 1 90 ? 0.577 11.255 15.641 1.00 93.62 90 ALA A N 1
ATOM 686 C CA . ALA A 1 90 ? 0.250 12.680 15.699 1.00 93.62 90 ALA A CA 1
ATOM 687 C C . ALA A 1 90 ? -0.433 13.117 17.012 1.00 93.62 90 ALA A C 1
ATOM 689 O O . ALA A 1 90 ? -0.433 14.302 17.335 1.00 93.62 90 ALA A O 1
ATOM 690 N N . ILE A 1 91 ? -1.036 12.189 17.767 1.00 94.56 91 ILE A N 1
ATOM 691 C CA . ILE A 1 91 ? -1.673 12.473 19.066 1.00 94.56 91 ILE A CA 1
ATOM 692 C C . ILE A 1 91 ? -0.711 12.172 20.219 1.00 94.56 91 ILE A C 1
ATOM 694 O O . ILE A 1 91 ? -0.687 12.895 21.215 1.00 94.56 91 ILE A O 1
ATOM 698 N N . HIS A 1 92 ? 0.043 11.079 20.112 1.00 93.12 92 HIS A N 1
ATOM 699 C CA . HIS A 1 92 ? 0.783 10.501 21.235 1.00 93.12 92 HIS A CA 1
ATOM 700 C C . HIS A 1 92 ? 2.304 10.570 21.090 1.00 93.12 92 HIS A C 1
ATOM 702 O O . HIS A 1 92 ? 3.011 10.181 22.021 1.00 93.12 92 HIS A O 1
ATOM 708 N N . GLY A 1 93 ? 2.814 11.055 19.959 1.00 92.75 93 GLY A N 1
ATOM 709 C CA . GLY A 1 93 ? 4.208 10.899 19.563 1.00 92.75 93 GLY A CA 1
ATOM 710 C C . GLY A 1 93 ? 4.526 9.445 19.225 1.00 92.75 93 GLY A C 1
ATOM 711 O O . GLY A 1 93 ? 3.6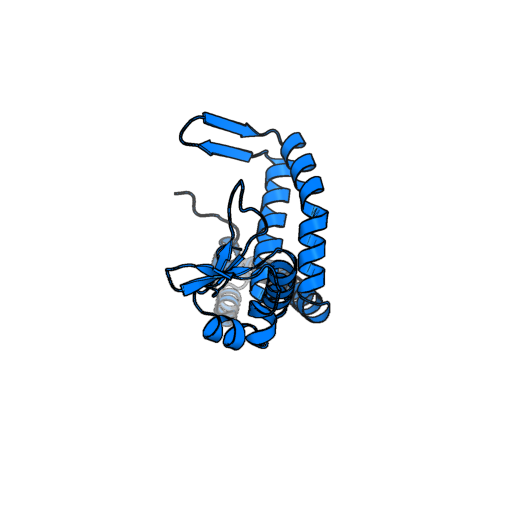47 8.577 19.221 1.00 92.75 93 GLY A O 1
ATOM 712 N N . SER A 1 94 ? 5.793 9.164 18.946 1.00 92.88 94 SER A N 1
ATOM 713 C CA . SER A 1 94 ? 6.251 7.814 18.605 1.00 92.88 94 SER A CA 1
ATOM 714 C C . SER A 1 94 ? 7.535 7.474 19.346 1.00 92.88 94 SER A C 1
ATOM 716 O O . SER A 1 94 ? 8.420 8.313 19.490 1.00 92.88 94 SER A O 1
ATOM 718 N N . TYR A 1 95 ? 7.648 6.236 19.823 1.00 90.62 95 TYR A N 1
ATOM 719 C CA . TYR A 1 95 ? 8.903 5.721 20.360 1.00 90.62 95 TYR A CA 1
ATOM 720 C C . TYR A 1 95 ? 9.638 4.955 19.272 1.00 90.62 95 TYR A C 1
ATOM 722 O O . TYR A 1 95 ? 9.130 3.988 18.706 1.00 90.62 95 TYR A O 1
ATOM 730 N N . HIS A 1 96 ? 10.868 5.367 19.025 1.00 82.44 96 HIS A N 1
ATOM 731 C CA . HIS A 1 96 ? 11.789 4.703 18.130 1.00 82.44 96 HIS A CA 1
ATOM 732 C C . HIS A 1 96 ? 12.826 3.954 18.968 1.00 82.44 96 HIS A C 1
ATOM 734 O O . HIS A 1 96 ? 13.467 4.534 19.842 1.00 82.44 96 HIS A O 1
ATOM 740 N N . ARG A 1 97 ? 12.986 2.658 18.687 1.00 78.31 97 ARG A N 1
ATOM 741 C CA . ARG A 1 97 ? 14.033 1.819 19.271 1.00 78.31 97 ARG A CA 1
ATOM 742 C C . ARG A 1 97 ? 15.048 1.479 18.188 1.00 78.31 97 ARG A C 1
ATOM 744 O O . ARG A 1 97 ? 14.662 0.985 17.125 1.00 78.31 97 ARG A O 1
ATOM 751 N N . SER A 1 98 ? 16.331 1.706 18.443 1.00 79.12 98 SER A N 1
ATOM 752 C CA . SER A 1 98 ? 17.405 1.249 17.557 1.00 79.12 98 SER A CA 1
ATOM 753 C C . SER A 1 98 ? 18.565 0.666 18.340 1.00 79.12 98 SER A C 1
ATOM 755 O O . SER A 1 98 ? 18.739 0.911 19.525 1.00 79.12 98 SER A O 1
ATOM 757 N N . SER A 1 99 ? 19.435 -0.075 17.650 1.00 75.31 99 SER A N 1
ATOM 758 C CA . SER A 1 99 ? 20.647 -0.625 18.268 1.00 75.31 99 SER A CA 1
ATOM 759 C C . SER A 1 99 ? 21.617 0.447 18.797 1.00 75.31 99 SER A C 1
ATOM 761 O O . SER A 1 99 ? 22.591 0.083 19.457 1.00 75.31 99 SER A O 1
ATOM 763 N N . ARG A 1 100 ? 21.426 1.730 18.458 1.00 73.25 100 ARG A N 1
ATOM 764 C CA . ARG A 1 100 ? 22.341 2.824 18.820 1.00 73.25 100 ARG A CA 1
ATOM 765 C C . ARG A 1 100 ? 21.709 3.885 19.713 1.00 73.25 100 ARG A C 1
ATOM 767 O O . ARG A 1 100 ? 22.452 4.512 20.458 1.00 73.25 100 ARG A O 1
ATOM 774 N N . ASP A 1 101 ? 20.399 4.083 19.621 1.00 70.62 101 ASP A N 1
ATOM 775 C CA . ASP A 1 101 ? 19.680 5.089 20.396 1.00 70.62 101 ASP A CA 1
ATOM 776 C C . ASP A 1 101 ? 18.183 4.759 20.487 1.00 70.62 101 ASP A C 1
ATOM 778 O O . ASP A 1 101 ? 17.586 4.302 19.504 1.00 70.62 101 ASP A O 1
ATOM 782 N N . ASP A 1 102 ? 17.605 5.020 21.657 1.00 85.56 102 ASP A N 1
ATOM 783 C CA . ASP A 1 102 ? 16.175 4.898 21.934 1.00 85.56 102 ASP A CA 1
ATOM 784 C C . ASP A 1 102 ? 15.630 6.305 22.173 1.00 85.56 102 ASP A C 1
ATOM 786 O O . ASP A 1 102 ? 16.036 6.996 23.108 1.00 85.56 102 ASP A O 1
ATOM 790 N N . GLY A 1 103 ? 14.706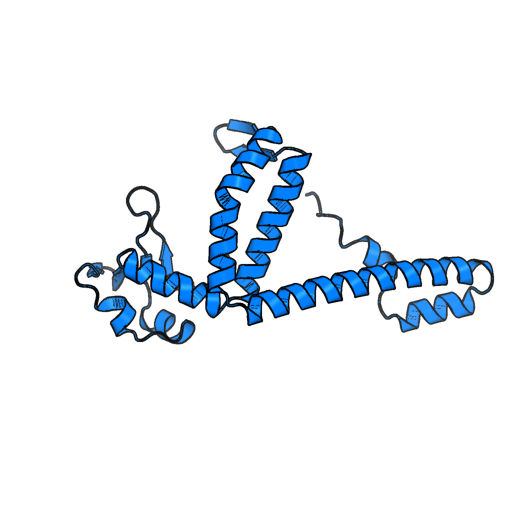 6.734 21.318 1.00 87.75 103 GLY A N 1
ATOM 791 C CA . GLY A 1 103 ? 14.227 8.110 21.285 1.00 87.75 103 GLY A CA 1
ATOM 792 C C . GLY A 1 103 ? 12.710 8.197 21.300 1.00 87.75 103 GLY A C 1
ATOM 793 O O . GLY A 1 103 ? 12.016 7.383 20.691 1.00 87.75 103 GLY A O 1
ATOM 794 N N . TYR A 1 104 ? 12.196 9.217 21.980 1.00 93.56 104 TYR A N 1
ATOM 795 C CA . TYR A 1 104 ? 10.815 9.652 21.816 1.00 93.56 104 TYR A CA 1
ATOM 796 C C . TYR A 1 104 ? 10.759 10.788 20.796 1.00 93.56 104 TYR A C 1
ATOM 798 O O . TYR A 1 104 ? 11.527 11.746 20.882 1.00 93.56 104 TYR A O 1
ATOM 806 N N . ILE A 1 105 ? 9.849 10.666 19.837 1.00 92.31 105 ILE A N 1
ATOM 807 C CA . ILE A 1 105 ? 9.552 11.663 18.817 1.00 92.31 105 ILE A CA 1
ATOM 808 C C . ILE A 1 105 ? 8.278 12.383 19.245 1.00 92.31 105 ILE A C 1
ATOM 810 O O . ILE A 1 105 ? 7.244 11.748 19.461 1.00 92.31 105 ILE A O 1
ATOM 814 N N . GLU A 1 106 ? 8.363 13.706 19.364 1.00 95.25 106 GLU A N 1
ATOM 815 C CA . GLU A 1 106 ? 7.229 14.542 19.751 1.00 95.25 106 GLU A CA 1
ATOM 816 C C . GLU A 1 106 ? 6.102 14.493 18.698 1.00 95.25 106 GLU A C 1
ATOM 818 O O . GLU A 1 106 ? 6.389 14.410 17.496 1.00 95.25 106 GLU A O 1
ATOM 823 N N . PRO A 1 107 ? 4.823 14.578 19.118 1.00 95.81 107 PRO A N 1
ATOM 824 C CA . PRO A 1 107 ? 3.675 14.547 18.210 1.00 95.81 107 PRO A CA 1
ATOM 825 C C . PRO A 1 107 ? 3.760 15.576 17.072 1.00 95.81 107 PRO A C 1
ATOM 827 O O . PRO A 1 107 ? 3.378 15.284 15.940 1.00 95.81 107 PRO A O 1
ATOM 830 N N . GLU A 1 108 ? 4.300 16.767 17.338 1.00 95.75 108 GLU A N 1
ATOM 831 C CA . GLU A 1 108 ? 4.489 17.835 16.354 1.00 95.75 108 GLU A CA 1
ATOM 832 C C . GLU A 1 108 ? 5.397 17.395 15.200 1.00 95.75 108 GLU A C 1
ATOM 834 O O . GLU A 1 108 ? 5.112 17.687 14.038 1.00 95.75 108 GLU A O 1
ATOM 839 N N . ILE A 1 109 ? 6.459 16.644 15.500 1.00 94.50 109 ILE A N 1
ATOM 840 C CA . ILE A 1 109 ? 7.359 16.093 14.482 1.00 94.50 109 ILE A CA 1
ATOM 841 C C . ILE A 1 109 ? 6.626 15.016 13.679 1.00 94.50 109 ILE A C 1
ATOM 843 O O . ILE A 1 109 ? 6.714 15.005 12.452 1.00 94.50 109 ILE A O 1
ATOM 847 N N . CYS A 1 110 ? 5.857 14.149 14.345 1.00 94.50 110 CYS A N 1
ATOM 848 C CA . CYS A 1 110 ? 5.039 13.135 13.676 1.00 94.50 110 CYS A CA 1
ATOM 849 C C . CYS A 1 110 ? 4.017 13.761 12.710 1.00 94.50 110 CYS A C 1
ATOM 851 O O . CYS A 1 110 ? 3.841 13.251 11.606 1.00 94.50 110 CYS A O 1
ATOM 853 N N . ILE A 1 111 ? 3.399 14.891 13.071 1.00 95.44 111 ILE A N 1
ATOM 854 C CA . ILE A 1 111 ? 2.481 15.640 12.195 1.00 95.44 111 ILE A CA 1
ATOM 855 C C . ILE A 1 111 ? 3.200 16.155 10.942 1.00 95.44 111 ILE A C 1
ATOM 857 O O . ILE A 1 111 ? 2.673 16.035 9.835 1.00 95.44 111 ILE A O 1
ATOM 861 N N . GLU A 1 112 ? 4.389 16.739 11.090 1.00 95.81 112 GLU A N 1
ATOM 862 C CA . GLU A 1 112 ? 5.146 17.259 9.943 1.00 95.81 112 GLU A CA 1
ATOM 863 C C . GLU A 1 112 ? 5.623 16.135 9.017 1.00 95.81 112 GLU A C 1
ATOM 865 O O . GLU A 1 112 ? 5.552 16.259 7.792 1.00 95.81 112 GLU A O 1
ATOM 870 N N . VAL A 1 113 ? 6.037 15.006 9.594 1.00 93.44 113 VAL A N 1
ATOM 871 C CA . VAL A 1 113 ? 6.363 13.790 8.844 1.00 93.44 113 VAL A CA 1
ATOM 872 C C . VAL A 1 113 ? 5.132 13.270 8.098 1.00 93.44 113 VAL A C 1
ATOM 874 O O . VAL A 1 113 ? 5.219 12.993 6.903 1.00 93.44 113 VAL A O 1
ATOM 877 N N . ASP A 1 114 ? 3.968 13.194 8.744 1.00 95.56 114 ASP A N 1
ATOM 878 C CA . ASP A 1 114 ? 2.741 12.731 8.091 1.00 95.56 114 ASP A CA 1
ATOM 879 C C . ASP A 1 114 ? 2.354 13.610 6.891 1.00 95.56 114 ASP A C 1
ATOM 881 O O . ASP A 1 114 ? 2.077 13.097 5.802 1.00 95.56 114 ASP A O 1
ATOM 885 N N . LYS A 1 115 ? 2.436 14.938 7.042 1.00 95.69 115 LYS A N 1
ATOM 886 C CA . LYS A 1 115 ? 2.209 15.891 5.942 1.00 95.69 115 LYS A CA 1
ATOM 887 C C . LYS A 1 115 ? 3.173 15.680 4.776 1.00 95.69 115 LYS A C 1
ATOM 889 O O . LYS A 1 115 ? 2.769 15.844 3.627 1.00 95.69 115 LYS A O 1
ATOM 894 N N . MET A 1 116 ? 4.428 15.327 5.055 1.00 94.69 116 MET A N 1
ATOM 895 C CA . MET A 1 116 ? 5.437 15.061 4.026 1.00 94.69 116 MET A CA 1
ATOM 896 C C . MET A 1 116 ? 5.102 13.815 3.198 1.00 94.69 116 MET A C 1
ATOM 898 O O . MET A 1 116 ? 5.311 13.817 1.985 1.00 94.69 116 MET A O 1
ATOM 902 N N . TYR A 1 117 ? 4.563 12.769 3.828 1.00 92.25 117 TYR A N 1
ATOM 903 C CA . TYR A 1 117 ? 4.246 11.504 3.157 1.00 92.25 117 TYR A CA 1
ATOM 904 C C . TYR A 1 117 ? 2.827 11.438 2.574 1.00 92.25 117 TYR A C 1
ATOM 906 O O . TYR A 1 117 ? 2.573 10.604 1.702 1.00 92.25 117 TYR A O 1
ATOM 914 N N . ALA A 1 118 ? 1.914 12.325 2.981 1.00 93.69 118 ALA A N 1
ATOM 915 C CA . ALA A 1 118 ? 0.543 12.362 2.467 1.00 93.69 118 ALA A CA 1
ATOM 916 C C . ALA A 1 118 ? 0.444 12.426 0.923 1.00 93.69 118 ALA A C 1
ATOM 918 O O . ALA A 1 118 ? -0.334 11.650 0.362 1.00 93.69 118 ALA A O 1
ATOM 919 N N . PRO A 1 119 ? 1.242 13.241 0.196 1.00 94.50 119 PRO A N 1
ATOM 920 C CA . PRO A 1 119 ? 1.204 13.256 -1.268 1.00 94.50 119 PRO A CA 1
ATOM 921 C C . PRO A 1 119 ? 1.605 11.918 -1.899 1.00 94.50 119 PRO A C 1
ATOM 923 O O . PRO A 1 119 ? 1.014 11.508 -2.894 1.00 94.50 119 PRO A O 1
ATOM 926 N N . ALA A 1 120 ? 2.583 11.217 -1.316 1.00 90.88 120 ALA A N 1
ATOM 927 C CA . ALA A 1 120 ? 3.020 9.916 -1.816 1.00 90.88 120 ALA A CA 1
ATOM 928 C C . ALA A 1 120 ? 1.931 8.849 -1.626 1.00 90.88 120 ALA A C 1
ATOM 930 O O . ALA A 1 120 ? 1.671 8.072 -2.541 1.00 90.88 120 ALA A O 1
ATOM 931 N N . ARG A 1 121 ? 1.242 8.846 -0.476 1.00 93.31 121 ARG A N 1
ATOM 932 C CA . ARG A 1 121 ? 0.107 7.938 -0.236 1.00 93.31 121 ARG A CA 1
ATOM 933 C C . ARG A 1 121 ? -1.054 8.210 -1.187 1.00 93.31 121 ARG A C 1
ATOM 935 O O . ARG A 1 121 ? -1.640 7.267 -1.710 1.00 93.31 121 ARG A O 1
ATOM 942 N N . GLN A 1 122 ? -1.344 9.482 -1.467 1.00 91.81 122 GLN A N 1
ATOM 943 C CA . GLN A 1 122 ? -2.360 9.841 -2.454 1.00 91.81 122 GLN A CA 1
ATOM 944 C C . GLN A 1 122 ? -1.984 9.356 -3.860 1.00 91.81 122 GLN A C 1
ATOM 946 O O . GLN A 1 122 ? -2.808 8.742 -4.526 1.00 91.81 122 GLN A O 1
ATOM 951 N N . LEU A 1 123 ? -0.731 9.547 -4.281 1.00 91.00 123 LEU A N 1
ATOM 952 C CA . LEU A 1 123 ? -0.248 9.059 -5.575 1.00 91.00 123 LEU A CA 1
ATOM 953 C C . LEU A 1 123 ? -0.400 7.535 -5.715 1.00 91.00 123 LEU A C 1
ATOM 955 O O . LEU A 1 123 ? -0.812 7.045 -6.762 1.00 91.00 123 LEU A O 1
ATOM 959 N N . VAL A 1 124 ? -0.104 6.783 -4.651 1.00 91.50 124 VAL A N 1
ATOM 960 C CA . VAL A 1 124 ? -0.292 5.325 -4.630 1.00 91.50 124 VAL A CA 1
ATOM 961 C C . VAL A 1 124 ? -1.771 4.950 -4.758 1.00 91.50 124 VAL A C 1
ATOM 963 O O . VAL A 1 124 ? -2.094 4.034 -5.516 1.00 91.50 124 VAL A O 1
ATOM 966 N N . ARG A 1 125 ? -2.683 5.670 -4.087 1.00 89.81 125 ARG A N 1
ATOM 967 C CA . ARG A 1 125 ? -4.135 5.479 -4.266 1.00 89.81 125 ARG A CA 1
ATOM 968 C C . ARG A 1 125 ? -4.561 5.719 -5.711 1.00 89.81 125 ARG A C 1
ATOM 970 O O . ARG A 1 125 ? -5.339 4.936 -6.251 1.00 89.81 125 ARG A O 1
ATOM 977 N N . ASP A 1 126 ? -4.016 6.753 -6.344 1.00 89.94 126 ASP A N 1
ATOM 978 C CA . ASP A 1 126 ? -4.316 7.070 -7.739 1.00 89.94 126 ASP A CA 1
ATOM 979 C C . ASP A 1 126 ? -3.852 5.940 -8.681 1.00 89.94 126 ASP A C 1
ATOM 981 O O . ASP A 1 126 ? -4.564 5.594 -9.624 1.00 89.94 126 ASP A O 1
ATOM 985 N N . TRP A 1 127 ? -2.706 5.306 -8.403 1.00 91.25 127 TRP A N 1
ATOM 986 C CA . TRP A 1 127 ? -2.206 4.154 -9.172 1.00 91.25 127 TRP A CA 1
ATOM 987 C C . TRP A 1 127 ? -3.025 2.874 -8.985 1.00 91.25 127 TRP A C 1
ATOM 989 O O . TRP A 1 127 ? -3.127 2.082 -9.919 1.00 91.25 127 TRP A O 1
ATOM 999 N N . CYS A 1 128 ? -3.635 2.677 -7.814 1.00 90.38 128 CYS A N 1
ATOM 1000 C CA . CYS A 1 128 ? -4.542 1.550 -7.566 1.00 90.38 128 CYS A CA 1
ATOM 1001 C C . CYS A 1 128 ? -5.824 1.639 -8.418 1.00 90.38 128 CYS A C 1
ATOM 1003 O O . CYS A 1 128 ? -6.470 0.627 -8.688 1.00 90.38 128 CYS A O 1
ATOM 1005 N N . GLY A 1 129 ? -6.173 2.842 -8.884 1.00 82.44 129 GLY A N 1
ATOM 1006 C CA . GLY A 1 129 ? -7.353 3.110 -9.695 1.00 82.44 129 GLY A CA 1
ATOM 1007 C C . GLY A 1 129 ? -8.585 3.469 -8.860 1.00 82.44 129 GLY A C 1
ATOM 1008 O O . GLY A 1 129 ? -8.773 3.007 -7.734 1.00 82.44 129 GLY A O 1
ATOM 1009 N N . HIS A 1 130 ? -9.451 4.305 -9.441 1.00 67.12 130 HIS A N 1
ATOM 1010 C CA . HIS A 1 130 ? -10.607 4.874 -8.742 1.00 67.12 130 HIS A CA 1
ATOM 1011 C C . HIS A 1 130 ? -11.593 3.805 -8.258 1.00 67.12 130 HIS A C 1
ATOM 1013 O O . HIS A 1 130 ? -12.029 3.858 -7.120 1.00 67.12 130 HIS A O 1
ATOM 1019 N N . GLU A 1 131 ? -11.874 2.788 -9.076 1.00 60.12 131 GLU A N 1
ATOM 1020 C CA . GLU A 1 131 ? -12.814 1.716 -8.729 1.00 60.12 131 GLU A CA 1
ATOM 1021 C C . GLU A 1 131 ? -12.320 0.851 -7.556 1.00 60.12 131 GLU A C 1
ATOM 1023 O O . GLU A 1 131 ? -13.111 0.445 -6.709 1.00 60.12 131 GLU A O 1
ATOM 1028 N N . ALA A 1 132 ? -11.014 0.577 -7.468 1.00 61.72 132 ALA A N 1
ATOM 1029 C CA . ALA A 1 132 ? -10.450 -0.153 -6.333 1.00 61.72 132 ALA A CA 1
ATOM 1030 C C . ALA A 1 132 ? -10.461 0.704 -5.057 1.00 61.72 132 ALA A C 1
ATOM 1032 O O . ALA A 1 132 ? -10.835 0.224 -3.986 1.00 61.72 132 ALA A O 1
ATOM 1033 N N . ALA A 1 133 ? -10.139 1.995 -5.181 1.00 61.28 133 ALA A N 1
ATOM 1034 C CA . ALA A 1 133 ? -10.232 2.946 -4.077 1.00 61.28 133 ALA A CA 1
ATOM 1035 C C . ALA A 1 133 ? -11.683 3.131 -3.579 1.00 61.28 133 ALA A C 1
ATOM 1037 O O . ALA A 1 133 ? -11.920 3.188 -2.369 1.00 61.28 133 ALA A O 1
ATOM 1038 N N . GLU A 1 134 ? -12.663 3.181 -4.485 1.00 64.31 134 GLU A N 1
ATOM 1039 C CA . GLU A 1 134 ? -14.091 3.248 -4.158 1.00 64.31 134 GLU A CA 1
ATOM 1040 C C . GLU A 1 134 ? -14.578 1.961 -3.490 1.00 64.31 134 GLU A C 1
ATOM 1042 O O . GLU A 1 134 ? -15.213 2.042 -2.440 1.00 64.31 134 GLU A O 1
ATOM 1047 N N . ARG A 1 135 ? -14.219 0.781 -4.018 1.00 61.69 135 ARG A N 1
ATOM 1048 C CA . ARG A 1 135 ? -14.541 -0.513 -3.390 1.00 61.69 135 ARG A CA 1
ATOM 1049 C C . ARG A 1 135 ? -13.984 -0.616 -1.974 1.00 61.69 135 ARG A C 1
ATOM 1051 O O . ARG A 1 135 ? -14.704 -1.040 -1.072 1.00 61.69 135 ARG A O 1
ATOM 1058 N N . LEU A 1 136 ? -12.739 -0.198 -1.738 1.00 66.25 136 LEU A N 1
ATOM 1059 C CA . LEU A 1 136 ? -12.199 -0.184 -0.379 1.00 66.25 136 LEU A CA 1
ATOM 1060 C C . LEU A 1 136 ? -12.950 0.810 0.516 1.00 66.25 136 LEU A C 1
ATOM 1062 O O . LEU A 1 136 ? -13.289 0.475 1.650 1.00 66.25 136 LEU A O 1
ATOM 1066 N N . THR A 1 137 ? -13.242 2.011 0.016 1.00 66.94 137 THR A N 1
ATOM 1067 C CA . THR A 1 137 ? -14.022 3.018 0.755 1.00 66.94 137 THR A CA 1
ATOM 1068 C C . THR A 1 137 ? -15.396 2.472 1.147 1.00 66.94 137 THR A C 1
ATOM 1070 O O . THR A 1 137 ? -15.829 2.628 2.291 1.00 66.94 137 THR A O 1
ATOM 1073 N N . GLU A 1 138 ? -16.062 1.779 0.224 1.00 72.19 138 GLU A N 1
ATOM 1074 C CA . GLU A 1 138 ? -17.333 1.101 0.456 1.00 72.19 138 GLU A CA 1
ATOM 1075 C C . GLU A 1 138 ? -17.191 -0.005 1.508 1.00 72.19 138 GLU A C 1
ATOM 1077 O O . GLU A 1 138 ? -17.966 -0.039 2.464 1.00 72.19 138 GLU A O 1
ATOM 1082 N N . LEU A 1 139 ? -16.170 -0.862 1.413 1.00 73.62 139 LEU A N 1
ATOM 1083 C CA . LEU A 1 139 ? -15.904 -1.906 2.409 1.00 73.62 139 LEU A CA 1
ATOM 1084 C C . LEU A 1 139 ? -15.645 -1.327 3.804 1.00 73.62 139 LEU A C 1
ATOM 1086 O O . LEU A 1 139 ? -16.169 -1.845 4.795 1.00 73.62 139 LEU A O 1
ATOM 1090 N N . VAL A 1 140 ? -14.877 -0.240 3.901 1.00 69.50 140 VAL A N 1
ATOM 1091 C CA . VAL A 1 140 ? -14.625 0.469 5.163 1.00 69.50 140 VAL A CA 1
ATOM 1092 C C . VAL A 1 140 ? -15.930 1.034 5.729 1.00 69.50 140 VAL A C 1
ATOM 1094 O O . VAL A 1 140 ? -16.208 0.855 6.919 1.00 69.50 140 VAL A O 1
ATOM 1097 N N . ALA A 1 141 ? -16.768 1.650 4.892 1.00 76.44 141 ALA A N 1
ATOM 1098 C CA . ALA A 1 141 ? -18.068 2.177 5.299 1.00 76.44 141 ALA A CA 1
ATOM 1099 C C . ALA A 1 141 ? -19.024 1.066 5.767 1.00 76.44 141 ALA A C 1
ATOM 1101 O O . ALA A 1 141 ? -19.638 1.184 6.831 1.00 76.44 141 ALA A O 1
ATOM 1102 N N . LEU A 1 142 ? -19.100 -0.047 5.033 1.00 71.00 142 LEU A N 1
ATOM 1103 C CA . LEU A 1 142 ? -19.902 -1.214 5.403 1.00 71.00 142 LEU A CA 1
ATOM 1104 C C . LEU A 1 142 ? -19.416 -1.831 6.717 1.00 71.00 142 LEU A C 1
ATOM 1106 O O . LEU A 1 142 ? -20.228 -2.173 7.578 1.00 71.00 142 LEU A O 1
ATOM 1110 N N . ARG A 1 143 ? -18.100 -1.924 6.928 1.00 76.88 143 ARG A N 1
ATOM 1111 C CA . ARG A 1 143 ? -17.531 -2.436 8.182 1.00 76.88 143 ARG A CA 1
ATOM 1112 C C . ARG A 1 143 ? -17.829 -1.516 9.364 1.00 76.88 143 ARG A C 1
ATOM 1114 O O . ARG A 1 143 ? -18.147 -2.005 10.450 1.00 76.88 143 ARG A O 1
ATOM 1121 N N . ALA A 1 144 ? -17.770 -0.202 9.159 1.00 73.62 144 ALA A N 1
ATOM 1122 C CA . ALA A 1 144 ? -18.173 0.773 10.168 1.00 73.62 144 ALA A CA 1
ATOM 1123 C C . ALA A 1 144 ? -19.662 0.630 10.525 1.00 73.62 144 ALA A C 1
ATOM 1125 O O . ALA A 1 144 ? -20.026 0.682 11.704 1.00 73.62 144 ALA A O 1
ATOM 1126 N N . GLU A 1 145 ? -20.514 0.382 9.532 1.00 76.88 145 GLU A N 1
ATOM 1127 C CA . GLU A 1 145 ? -21.947 0.196 9.736 1.00 76.88 145 GLU A CA 1
ATOM 1128 C C . GLU A 1 145 ? -22.269 -1.113 10.468 1.00 76.88 145 GLU A C 1
ATOM 1130 O O . GLU A 1 145 ? -23.024 -1.101 11.442 1.00 76.88 145 GLU A O 1
ATOM 1135 N N . VAL A 1 146 ? -21.627 -2.226 10.098 1.00 79.62 146 VAL A N 1
ATOM 1136 C CA . VAL A 1 146 ? -21.727 -3.499 10.834 1.00 79.62 146 VAL A CA 1
ATOM 1137 C C . VAL A 1 146 ? -21.314 -3.313 12.294 1.00 79.62 146 VAL A C 1
ATOM 1139 O O . VAL A 1 146 ? -22.000 -3.795 13.196 1.00 79.62 146 VAL A O 1
ATOM 1142 N N . PHE A 1 147 ? -20.239 -2.566 12.556 1.00 72.56 147 PHE A N 1
ATOM 1143 C CA . PHE A 1 147 ? -19.808 -2.278 13.923 1.00 72.56 147 PHE A CA 1
ATOM 1144 C C . PHE A 1 147 ? -20.842 -1.448 14.698 1.00 72.56 147 PHE A C 1
ATOM 1146 O O . PHE A 1 147 ? -21.170 -1.765 15.847 1.00 72.56 147 PHE A O 1
ATOM 1153 N N . ARG A 1 148 ? -21.396 -0.402 14.074 1.00 84.44 148 ARG A N 1
ATOM 1154 C CA . ARG A 1 148 ? -22.443 0.441 14.669 1.00 84.44 148 ARG A CA 1
ATOM 1155 C C . ARG A 1 148 ? -23.696 -0.372 14.999 1.00 84.44 148 ARG A C 1
ATOM 1157 O O . ARG A 1 148 ? -24.247 -0.219 16.093 1.00 84.44 148 ARG A O 1
ATOM 1164 N N . LEU A 1 149 ? -24.128 -1.243 14.087 1.00 81.75 149 LEU A N 1
ATOM 1165 C CA . LEU A 1 149 ? -25.258 -2.149 14.296 1.00 81.75 149 LEU A CA 1
ATOM 1166 C C . LEU A 1 149 ? -24.963 -3.154 15.409 1.00 81.75 149 LEU A C 1
ATOM 1168 O O . LEU A 1 149 ? -25.791 -3.309 16.303 1.00 81.75 149 LEU A O 1
ATOM 1172 N N . GLY A 1 150 ? -23.764 -3.739 15.435 1.00 77.44 150 GLY A N 1
ATOM 1173 C CA . GLY A 1 150 ? -23.321 -4.615 16.520 1.00 77.44 150 GLY A CA 1
ATOM 1174 C C . GLY A 1 150 ? -23.424 -3.940 17.891 1.00 77.44 150 GLY A C 1
ATOM 1175 O O . GLY A 1 150 ? -23.974 -4.517 18.826 1.00 77.44 150 GLY A O 1
ATOM 1176 N N . LYS A 1 151 ? -23.007 -2.672 18.002 1.00 78.94 151 LYS A N 1
ATOM 1177 C CA . LYS A 1 151 ? -23.144 -1.888 19.244 1.00 78.94 151 LYS A CA 1
ATOM 1178 C C . LYS A 1 151 ? -24.592 -1.595 19.627 1.00 78.94 151 LYS A C 1
ATOM 1180 O O . LYS A 1 151 ? -24.924 -1.540 20.813 1.00 78.94 151 LYS A O 1
ATOM 1185 N N . LEU A 1 152 ? -25.457 -1.365 18.645 1.00 84.75 152 LEU A N 1
ATOM 1186 C CA . LEU A 1 152 ? -26.875 -1.118 18.890 1.00 84.75 152 LEU A CA 1
ATOM 1187 C C . LEU A 1 152 ? -27.587 -2.390 19.363 1.00 84.75 152 LEU A C 1
ATOM 1189 O O . LEU A 1 152 ? -28.366 -2.334 20.314 1.00 84.75 152 LEU A O 1
ATOM 1193 N N . VAL A 1 153 ? -27.269 -3.526 18.747 1.00 82.94 153 VAL A N 1
ATOM 1194 C CA . VAL A 1 153 ? -27.778 -4.845 19.130 1.00 82.94 153 VAL A CA 1
ATOM 1195 C C . VAL A 1 153 ? -27.290 -5.233 20.524 1.00 82.94 153 VAL A C 1
ATOM 1197 O O . VAL A 1 153 ? -28.105 -5.628 21.350 1.00 82.94 153 VAL A O 1
ATOM 1200 N N . GLU A 1 154 ? -26.011 -5.015 20.838 1.00 82.19 154 GLU A N 1
ATOM 1201 C CA . GLU A 1 154 ? -25.453 -5.219 22.183 1.00 82.19 154 GLU A CA 1
ATOM 1202 C C . GLU A 1 154 ? -26.245 -4.456 23.252 1.00 82.19 154 GLU A C 1
ATOM 1204 O O . GLU A 1 154 ? -26.645 -5.018 24.277 1.00 82.19 154 GLU A O 1
ATOM 1209 N N . ARG A 1 155 ? -26.544 -3.179 22.994 1.00 85.06 155 ARG A N 1
ATOM 1210 C CA . ARG A 1 155 ? -27.384 -2.379 23.891 1.00 85.06 155 ARG A CA 1
ATOM 1211 C C . ARG A 1 155 ? -28.801 -2.936 24.006 1.00 85.06 155 ARG A C 1
ATOM 1213 O O . ARG A 1 155 ? -29.338 -2.961 25.108 1.00 85.06 155 ARG A O 1
ATOM 1220 N N . ALA A 1 156 ? -29.408 -3.365 22.901 1.00 84.69 156 ALA A N 1
ATOM 1221 C CA . ALA A 1 156 ? -30.765 -3.905 22.901 1.00 84.69 156 ALA A CA 1
ATOM 1222 C C . ALA A 1 156 ? -30.862 -5.220 23.689 1.00 84.69 156 ALA A C 1
ATOM 1224 O O . ALA A 1 156 ? -31.749 -5.351 24.528 1.00 84.69 156 ALA A O 1
ATOM 1225 N N . VAL A 1 157 ? -29.923 -6.146 23.481 1.00 85.69 157 VAL A N 1
ATOM 1226 C CA . VAL A 1 157 ? -29.817 -7.404 24.237 1.00 85.69 157 VAL A CA 1
ATOM 1227 C C . VAL A 1 157 ? -29.601 -7.120 25.721 1.00 85.69 157 VAL A C 1
ATOM 1229 O O . VAL A 1 157 ? -30.297 -7.688 26.558 1.00 85.69 157 VAL A O 1
ATOM 1232 N N . THR A 1 158 ? -28.705 -6.187 26.058 1.00 85.62 158 THR A N 1
ATOM 1233 C CA . THR A 1 158 ? -28.442 -5.803 27.455 1.00 85.62 158 THR A CA 1
ATOM 1234 C C . THR A 1 158 ? -29.692 -5.248 28.139 1.00 85.62 158 THR A C 1
ATOM 1236 O O . THR A 1 158 ? -29.974 -5.593 29.285 1.00 85.62 158 THR A O 1
ATOM 1239 N N . GLU A 1 159 ? -30.456 -4.385 27.465 1.00 88.50 159 GLU A N 1
ATOM 1240 C CA . GLU A 1 159 ? -31.704 -3.844 28.015 1.00 88.50 159 GLU A CA 1
ATOM 1241 C C . GLU A 1 159 ? -32.812 -4.903 28.092 1.00 88.50 159 GLU A C 1
ATOM 1243 O O . GLU A 1 159 ? -33.520 -4.966 29.098 1.00 88.50 159 GLU A O 1
ATOM 1248 N N . LEU A 1 160 ? -32.941 -5.766 27.081 1.00 88.50 160 LEU A N 1
ATOM 1249 C CA . LEU A 1 160 ? -33.923 -6.850 27.061 1.00 88.50 160 LEU A CA 1
ATOM 1250 C C . LEU A 1 160 ? -33.647 -7.878 28.162 1.00 88.50 160 LEU A C 1
ATOM 1252 O O . LEU A 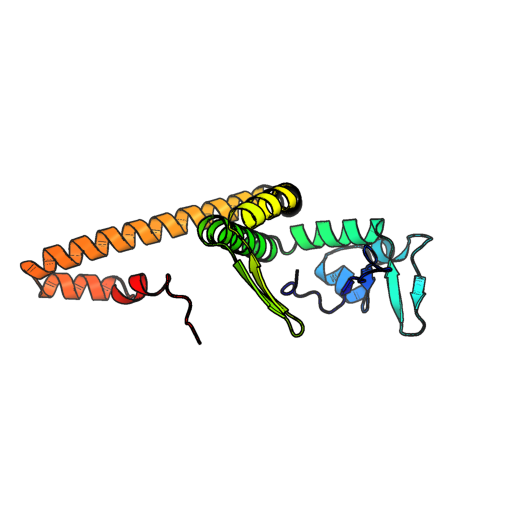1 160 ? -34.571 -8.279 28.866 1.00 88.50 160 LEU A O 1
ATOM 1256 N N . GLY A 1 161 ? -32.380 -8.234 28.384 1.00 85.88 161 GLY A N 1
ATOM 1257 C CA . GLY A 1 161 ? -31.957 -9.193 29.406 1.00 85.88 161 GLY A CA 1
ATOM 1258 C C . GLY A 1 161 ? -32.283 -8.770 30.841 1.00 85.88 161 GLY A C 1
ATOM 1259 O O . GLY A 1 161 ? -32.321 -9.618 31.733 1.00 85.88 161 GLY A O 1
ATOM 1260 N N . LYS A 1 162 ? -32.584 -7.484 31.079 1.00 90.25 162 LYS A N 1
ATOM 1261 C CA . LYS A 1 162 ? -33.089 -7.002 32.377 1.00 90.25 162 LYS A CA 1
ATOM 1262 C C . LYS A 1 162 ? -34.507 -7.492 32.685 1.00 90.25 162 LYS A C 1
ATOM 1264 O O . LYS A 1 162 ? -34.874 -7.535 33.856 1.00 90.25 162 LYS A O 1
ATOM 1269 N N . TRP A 1 163 ? -35.287 -7.851 31.664 1.00 88.25 163 TRP A N 1
ATOM 1270 C CA . TRP A 1 163 ? -36.709 -8.192 31.790 1.00 88.25 163 TRP A CA 1
ATOM 1271 C C . TRP A 1 163 ? -37.043 -9.583 31.241 1.00 88.25 163 TRP A C 1
ATOM 1273 O O . TRP A 1 163 ? -37.877 -10.274 31.820 1.00 88.25 163 TRP A O 1
ATOM 1283 N N . ASP A 1 164 ? -36.377 -10.012 30.168 1.00 87.88 164 ASP A N 1
ATOM 1284 C CA . ASP A 1 164 ? -36.544 -11.323 29.542 1.00 87.88 164 ASP A CA 1
ATOM 1285 C C . ASP A 1 164 ? -35.198 -11.877 29.062 1.00 87.88 164 ASP A C 1
ATOM 1287 O O . ASP A 1 164 ? -34.736 -11.654 27.939 1.00 87.88 164 ASP A O 1
ATOM 1291 N N . ARG A 1 165 ? -34.564 -12.629 29.961 1.00 86.31 165 ARG A N 1
ATOM 1292 C CA . ARG A 1 165 ? -33.252 -13.227 29.727 1.00 86.31 165 ARG A CA 1
ATOM 1293 C C . ARG A 1 165 ? -33.286 -14.364 28.709 1.00 86.31 165 ARG A C 1
ATOM 1295 O O . ARG A 1 165 ? -32.332 -14.534 27.968 1.00 86.31 165 ARG A O 1
ATOM 1302 N N . THR A 1 166 ? -34.395 -15.095 28.619 1.00 85.56 166 THR A N 1
ATOM 1303 C CA . THR A 1 166 ? -34.520 -16.234 27.696 1.00 85.56 166 THR A CA 1
ATOM 1304 C C . THR A 1 166 ? -34.522 -15.756 26.247 1.00 85.56 166 THR A C 1
ATOM 1306 O O . THR A 1 166 ? -33.847 -16.336 25.398 1.00 85.56 166 THR A O 1
ATOM 1309 N N . THR A 1 167 ? -35.248 -14.670 25.969 1.00 83.06 167 THR A N 1
ATOM 1310 C CA . THR A 1 167 ? -35.283 -14.062 24.632 1.00 83.06 167 THR A CA 1
ATOM 1311 C C . THR A 1 167 ? -33.967 -13.353 24.298 1.00 83.06 167 THR A C 1
ATOM 1313 O O . THR A 1 167 ? -33.504 -13.440 23.161 1.00 83.06 167 THR A O 1
ATOM 1316 N N . ALA A 1 168 ? -33.316 -12.711 25.277 1.00 83.38 168 ALA A N 1
ATOM 1317 C CA . ALA A 1 168 ? -31.990 -12.111 25.098 1.00 83.38 168 ALA A CA 1
ATOM 1318 C C . ALA A 1 168 ? -30.914 -13.159 24.744 1.00 83.38 168 ALA A C 1
ATOM 1320 O O . ALA A 1 168 ? -30.200 -12.987 23.756 1.00 83.38 168 ALA A O 1
ATOM 1321 N N . ASP A 1 169 ? -30.866 -14.277 25.474 1.00 80.88 169 ASP A N 1
ATOM 1322 C CA . ASP A 1 169 ? -29.937 -15.387 25.217 1.00 80.88 169 ASP A CA 1
ATOM 1323 C C . ASP A 1 169 ? -30.212 -16.057 23.848 1.00 80.88 169 ASP A C 1
ATOM 1325 O O . ASP A 1 169 ? -29.299 -16.560 23.185 1.00 80.88 169 ASP A O 1
ATOM 1329 N N . GLY A 1 170 ? -31.476 -16.067 23.402 1.00 82.19 170 GLY A N 1
ATOM 1330 C CA . GLY A 1 170 ? -31.877 -16.534 22.071 1.00 82.19 170 GLY A CA 1
ATOM 1331 C C . GLY A 1 170 ? -31.344 -15.645 20.943 1.00 82.19 170 GLY A C 1
ATOM 1332 O O . GLY A 1 170 ? -30.775 -16.158 19.979 1.00 82.19 170 GLY A O 1
ATOM 1333 N N . LEU A 1 171 ? -31.459 -14.323 21.100 1.00 77.88 171 LEU A N 1
ATOM 1334 C CA . LEU A 1 171 ? -30.922 -13.342 20.152 1.00 77.88 171 LEU A CA 1
ATOM 1335 C C . LEU A 1 171 ? -29.391 -13.397 20.079 1.00 77.88 171 LEU A C 1
ATOM 1337 O O . LEU A 1 171 ? -28.839 -13.375 18.981 1.00 77.88 171 LEU A O 1
ATOM 1341 N N . GLU A 1 172 ? -28.698 -13.537 21.215 1.00 76.88 172 GLU A N 1
ATOM 1342 C CA . GLU A 1 172 ? -27.238 -13.732 21.238 1.00 76.88 172 GLU A CA 1
ATOM 1343 C C . GLU A 1 172 ? -26.799 -14.976 20.459 1.00 76.88 172 GLU A C 1
ATOM 1345 O O . GLU A 1 172 ? -25.786 -14.945 19.758 1.00 76.88 172 GLU A O 1
ATOM 1350 N N . LYS A 1 173 ? -27.569 -16.067 20.538 1.00 76.00 173 LYS A N 1
ATOM 1351 C CA . LYS A 1 173 ? -27.303 -17.283 19.759 1.00 76.00 173 LYS A CA 1
ATOM 1352 C C . LYS A 1 173 ? -27.550 -17.105 18.263 1.00 76.00 173 LYS A C 1
ATOM 1354 O O . LYS A 1 173 ? -26.752 -17.612 17.479 1.00 76.00 173 LYS A O 1
ATOM 1359 N N . GLU A 1 174 ? -28.616 -16.412 17.862 1.00 76.00 174 GLU A N 1
ATOM 1360 C CA . GLU A 1 174 ? -28.907 -16.136 16.444 1.00 76.00 174 GLU A CA 1
ATOM 1361 C C . GLU A 1 174 ? -27.859 -15.231 15.786 1.00 76.00 174 GLU A C 1
ATOM 1363 O O . GLU A 1 174 ? -27.565 -15.399 14.604 1.00 76.00 174 GLU A O 1
ATOM 1368 N N . LEU A 1 175 ? -27.241 -14.324 16.548 1.00 69.75 175 LEU A N 1
ATOM 1369 C CA . LEU A 1 175 ? -26.133 -13.490 16.070 1.00 69.75 175 LEU A CA 1
ATOM 1370 C C . LEU A 1 175 ? -24.889 -14.296 15.680 1.00 69.75 175 LEU A C 1
ATOM 1372 O O . LEU A 1 175 ? -24.074 -13.790 14.914 1.00 69.75 175 LEU A O 1
ATOM 1376 N N . GLY A 1 176 ? -24.720 -15.523 16.185 1.00 62.53 176 GLY A N 1
ATOM 1377 C CA . GLY A 1 176 ? -23.631 -16.428 15.795 1.00 62.53 176 GLY A CA 1
ATOM 1378 C C . GLY A 1 176 ? -22.216 -15.975 16.190 1.00 62.53 176 GLY A C 1
ATOM 1379 O O . GLY A 1 176 ? -21.256 -16.703 15.945 1.00 62.53 176 GLY A O 1
ATOM 1380 N N . ILE A 1 177 ? -22.074 -14.808 16.826 1.00 56.50 177 ILE A N 1
ATOM 1381 C CA . ILE A 1 177 ? -20.820 -14.246 17.337 1.00 56.50 177 ILE A CA 1
ATOM 1382 C C . ILE A 1 177 ? -21.094 -13.738 18.761 1.00 56.50 177 ILE A C 1
ATOM 1384 O O . ILE A 1 177 ? -22.033 -12.957 18.937 1.00 56.50 177 ILE A O 1
ATOM 1388 N N . PRO A 1 178 ? -20.314 -14.134 19.787 1.00 55.75 178 PRO A N 1
ATOM 1389 C CA . PRO A 1 178 ? -20.486 -13.585 21.127 1.00 55.75 178 PRO A CA 1
ATOM 1390 C C . PRO A 1 178 ? -20.333 -12.058 21.097 1.00 55.75 178 PRO A C 1
ATOM 1392 O O . PRO A 1 178 ? -19.373 -11.535 20.532 1.00 55.75 178 PRO A O 1
ATOM 1395 N N . ILE A 1 179 ? -21.244 -11.324 21.739 1.00 53.88 179 ILE A N 1
ATOM 1396 C CA . ILE A 1 179 ? -21.182 -9.851 21.833 1.00 53.88 179 ILE A CA 1
ATOM 1397 C C . ILE A 1 179 ? -19.828 -9.380 22.397 1.00 53.88 179 ILE A C 1
ATOM 1399 O O . ILE A 1 179 ? -19.274 -8.367 21.969 1.00 53.88 179 ILE A O 1
ATOM 1403 N N . GLU A 1 180 ? -19.227 -10.172 23.284 1.00 50.56 180 GLU A N 1
ATOM 1404 C CA . GLU A 1 180 ? -17.908 -9.900 23.861 1.00 50.56 180 GLU A CA 1
ATOM 1405 C C . GLU A 1 180 ? -16.754 -9.957 22.840 1.00 50.56 180 GLU A C 1
ATOM 1407 O O . GLU A 1 180 ? -15.704 -9.335 23.042 1.00 50.56 180 GLU A O 1
ATOM 1412 N N . THR A 1 181 ? -16.938 -10.628 21.700 1.00 51.62 181 THR A N 1
ATOM 1413 C CA . THR A 1 181 ? -15.962 -10.673 20.602 1.00 51.62 181 THR A CA 1
ATOM 1414 C C . THR A 1 181 ? -15.916 -9.344 19.833 1.00 51.62 181 THR A C 1
ATOM 1416 O O . THR A 1 181 ? -14.848 -8.937 19.380 1.00 51.62 181 THR A O 1
ATOM 1419 N N . LEU A 1 182 ? -17.015 -8.575 19.802 1.00 50.09 182 LEU A N 1
ATOM 1420 C CA . LEU A 1 182 ? -17.057 -7.206 19.254 1.00 50.09 182 LEU A CA 1
ATOM 1421 C C . LEU A 1 182 ? -16.355 -6.167 20.151 1.00 50.09 182 LEU A C 1
ATOM 1423 O O . LEU A 1 182 ? -16.138 -5.026 19.734 1.00 50.09 182 LEU A O 1
ATOM 1427 N N . ARG A 1 183 ? -15.993 -6.526 21.392 1.00 47.34 183 ARG A N 1
ATOM 1428 C CA . ARG A 1 183 ? -15.162 -5.684 22.276 1.00 47.34 183 ARG A CA 1
ATOM 1429 C C . ARG A 1 183 ? -13.661 -5.856 22.035 1.00 47.34 183 ARG A C 1
ATOM 1431 O O . ARG A 1 183 ? -12.908 -4.963 22.415 1.00 47.34 183 ARG A O 1
ATOM 1438 N N . HIS A 1 184 ? -13.222 -6.956 21.418 1.00 43.91 184 HIS A N 1
ATOM 1439 C CA . HIS A 1 184 ? -11.801 -7.325 21.349 1.00 43.91 184 HIS A CA 1
ATOM 1440 C C . HIS A 1 184 ? -11.083 -6.911 20.058 1.00 43.91 184 HIS A C 1
ATOM 1442 O O . HIS A 1 184 ? -9.859 -6.873 20.047 1.00 43.91 184 HIS A O 1
ATOM 1448 N N . SER A 1 185 ? -11.780 -6.446 19.019 1.00 42.62 185 SER A N 1
ATOM 1449 C CA . SER A 1 185 ? -11.147 -5.907 17.800 1.00 42.62 185 SER A CA 1
ATOM 1450 C C . SER A 1 185 ? -10.515 -4.509 17.972 1.00 42.62 185 SER A C 1
ATOM 1452 O O . SER A 1 185 ? -10.327 -3.785 16.998 1.00 42.62 185 SER A O 1
ATOM 1454 N N . ARG A 1 186 ? -10.212 -4.098 19.214 1.00 36.81 186 ARG A N 1
ATOM 1455 C CA . ARG A 1 186 ? -9.545 -2.829 19.559 1.00 36.81 186 ARG A CA 1
ATOM 1456 C C . ARG A 1 186 ? -8.471 -2.970 20.648 1.00 36.81 186 ARG A C 1
ATOM 1458 O O . ARG A 1 186 ? -8.130 -1.981 21.293 1.00 36.81 186 ARG A O 1
ATOM 1465 N N . ARG A 1 187 ? -7.935 -4.169 20.881 1.00 32.50 187 ARG A N 1
ATOM 1466 C CA . ARG A 1 187 ? -6.720 -4.339 21.689 1.00 32.50 187 ARG A CA 1
ATOM 1467 C C . ARG A 1 187 ? -5.597 -4.854 20.790 1.00 32.50 187 ARG A C 1
ATOM 1469 O O . ARG A 1 187 ? -5.713 -5.980 20.325 1.00 32.50 187 ARG A O 1
ATOM 1476 N N . PRO A 1 188 ? -4.540 -4.067 20.529 1.00 36.22 188 PRO A N 1
ATOM 1477 C CA . PRO A 1 188 ? -3.276 -4.666 20.154 1.00 36.22 188 PRO A CA 1
ATOM 1478 C C . PRO A 1 188 ? -2.796 -5.470 21.365 1.00 36.22 188 PRO A C 1
ATOM 1480 O O . PRO A 1 188 ? -2.728 -4.944 22.481 1.00 36.22 188 PRO A O 1
ATOM 1483 N N . ASP A 1 189 ? -2.542 -6.756 21.149 1.00 32.62 189 ASP A N 1
ATOM 1484 C CA . ASP A 1 189 ? -1.848 -7.593 22.113 1.00 32.62 189 ASP A CA 1
ATOM 1485 C C . ASP A 1 189 ? -0.465 -6.980 22.354 1.00 32.62 189 ASP A C 1
ATOM 1487 O O . ASP A 1 189 ? 0.387 -6.932 21.471 1.00 32.62 189 ASP A O 1
ATOM 1491 N N . HIS A 1 190 ? -0.268 -6.451 23.559 1.00 34.3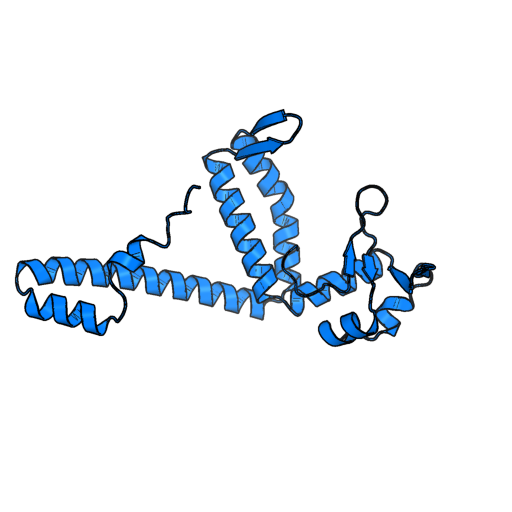4 190 HIS A N 1
ATOM 1492 C CA . HIS A 1 190 ? 1.054 -6.129 24.064 1.00 34.34 190 HIS A CA 1
ATOM 1493 C C . HIS A 1 190 ? 1.716 -7.430 24.518 1.00 34.34 190 HIS A C 1
ATOM 1495 O O . HIS A 1 190 ? 1.334 -7.988 25.550 1.00 34.34 190 HIS A O 1
ATOM 1501 N N . HIS A 1 191 ? 2.730 -7.860 23.771 1.00 33.50 191 HIS A N 1
ATOM 1502 C CA . HIS A 1 191 ? 3.820 -8.688 24.272 1.00 33.50 191 HIS A CA 1
ATOM 1503 C C . HIS A 1 191 ? 5.157 -8.019 23.965 1.00 33.50 191 HIS A C 1
ATOM 1505 O O . HIS A 1 191 ? 5.307 -7.488 22.843 1.00 33.50 191 HIS A O 1
#

Organism: NCBI:txid2714351

Sequence (191 aa):
MENLPLDCISTGYNRDNGILFINDVAELSRVLGLDPTELTSDPTAFENDDGTWVVPFATTLVVAQRAASVFADEVLTEVEEAETKARQEAIHGSYHRSSRDDGYIEPEICIEVDKMYAPARQLVRDWCGHEAAERLTELVALRAEVFRLGKLVERAVTELGKWDRTTADGLEKELGIPIETLRHSRRPDHH

pLDDT: mean 81.48, std 14.61, range [32.5, 95.81]

Radius of gyration: 23.57 Å; chains: 1; bounding box: 63×35×56 Å

Foldseek 3Di:
DVPQPCPQKDADDDVRHLKIKGNDLPVLCVQLVHDSCLLAVPPPWDADPNRIIIGGNVSVVVSLLSSLQSPVLVLVVVLVVVVVVLVVCLVVFDWDDDPVDTDTGHSVNSVVVCVVCVVVSVVSNVSNPDVSNVVVVVVVVVVVVVLVVLVVLVVVLVVCCVPDVPVSVVVCVVVVDHSVVSVPVPDDDDD

Secondary structure (DSSP, 8-state):
--SSS-TTEEE--GGGTT-EEES-HHHHHHHHT--HHHHH-STT-EE-TTS-EEE-HHHHHHHHHHHHHHTHHHHHHHHHHHHHHHHHHHHH-EEEE-SS-EEEEPHHHHHHHHHHHHHHHHHHHHHH-HHHHHHHHHHHHHHHHHHHHHHHHHHHHHHHTTT-HHHHHHHHHHTSS-GGGGGTTT-----